Protein AF-A0A8D4A2B3-F1 (afdb_monomer_lite)

Secondary structure (DSSP, 8-state):
-PPPHHHHHHHHHHHHHHHHHHHHHHHHHTT-S-GGGGS--SHHHHHHHHHHHHHHTT-GGGHHHHHHHHHHHHHHHHHS--GGGG--TT-HHHHHHHHHHHHHHHHHHHHHHH------HHHHHHHHHHHHHHHHHHHHHHHHHHHH-SSGGG---GGG-S-TTT-HHHHHHGGGG-TTHHHHHHHHHHHHHHHHHHHHHHHHTTEEEEEETTEEEEEE---HHHHHHHHHHHHHHHHHHHHHHHHHHHH--

Foldseek 3Di:
DDDPPLVVLQVVLVVLVVVLQVVLVVCVVVVDLQNLVNPLLAQLSVLSNVSSVCSNVVNLLCCLQCLLVLQVVLVCQVPDPPCPVVVDPPGPVNCVSNVSSVCSNPVSVVSVVPDDYADAVVSLVNSLVVQLVSLVVVLVCLDCQCPPPPDPSSNDQHVQNHALVRRPVCVVPPPCCHPPCVSVVVSVVSNVSSVVVLVVVQQVQQWDWDQDPNDTDIGGDHRPSVVRRVVSVVVVVVVVVVVVVVVVVVVVD

Organism: Mycoplasmopsis bovis (NCBI:txid28903)

Structure (mmCIF, N/CA/C/O backbone):
data_AF-A0A8D4A2B3-F1
#
_entry.id   AF-A0A8D4A2B3-F1
#
loop_
_atom_site.group_PDB
_atom_site.id
_atom_site.type_symbol
_atom_site.label_atom_id
_atom_site.label_alt_id
_atom_site.label_comp_id
_atom_site.label_asym_id
_atom_site.label_entity_id
_atom_site.label_seq_id
_atom_site.pdbx_PDB_ins_code
_atom_site.Cartn_x
_atom_site.Cartn_y
_atom_site.Cartn_z
_atom_site.occupancy
_atom_site.B_iso_or_equiv
_atom_site.auth_seq_id
_atom_site.auth_comp_id
_atom_site.auth_asym_id
_atom_site.auth_atom_id
_atom_site.pdbx_PDB_model_num
ATOM 1 N N . MET A 1 1 ? -22.511 26.256 -3.483 1.00 48.59 1 MET A N 1
ATOM 2 C CA . MET A 1 1 ? -23.128 24.934 -3.729 1.00 48.59 1 MET A CA 1
ATOM 3 C C . MET A 1 1 ? -22.074 23.879 -3.418 1.00 48.59 1 MET A C 1
ATOM 5 O O . MET A 1 1 ? -21.079 23.820 -4.124 1.00 48.59 1 MET A O 1
ATOM 9 N N . PHE A 1 2 ? -22.196 23.160 -2.300 1.00 64.75 2 PHE A N 1
ATOM 10 C CA . PHE A 1 2 ? -21.183 22.179 -1.895 1.00 64.75 2 PHE A CA 1
ATOM 11 C C . PHE A 1 2 ? -21.363 20.881 -2.683 1.00 64.75 2 PHE A C 1
ATOM 13 O O . PHE A 1 2 ? -22.480 20.381 -2.817 1.00 64.75 2 PHE A O 1
ATOM 20 N N . LEU A 1 3 ? -20.265 20.346 -3.214 1.00 72.56 3 LEU A N 1
ATOM 21 C CA . LEU A 1 3 ? -20.254 19.067 -3.913 1.00 72.56 3 LEU A CA 1
ATOM 22 C C . LEU A 1 3 ? -20.681 17.945 -2.941 1.00 72.56 3 LEU A C 1
ATOM 24 O O . LEU A 1 3 ? -20.168 17.903 -1.818 1.00 72.56 3 LEU A O 1
ATOM 28 N N . PRO A 1 4 ? -21.574 17.014 -3.330 1.00 89.88 4 PRO A N 1
ATOM 29 C CA . PRO A 1 4 ? -21.906 15.865 -2.494 1.00 89.88 4 PRO A CA 1
ATOM 30 C C . PRO A 1 4 ? -20.642 15.096 -2.095 1.00 89.88 4 PRO A C 1
ATOM 32 O O . PRO A 1 4 ? -19.800 14.815 -2.948 1.00 89.88 4 PRO A O 1
ATOM 35 N N . LYS A 1 5 ? -20.519 14.705 -0.818 1.00 87.81 5 LYS A N 1
ATOM 36 C CA . LYS A 1 5 ? -19.327 14.013 -0.278 1.00 87.81 5 LYS A CA 1
ATOM 37 C C . LYS A 1 5 ? -18.878 12.835 -1.152 1.00 87.81 5 LYS A C 1
ATOM 39 O O . LYS A 1 5 ? -17.691 12.661 -1.389 1.00 87.81 5 LYS A O 1
ATOM 44 N N . VAL A 1 6 ? -19.826 12.039 -1.646 1.00 90.44 6 VAL A N 1
ATOM 45 C CA . VAL A 1 6 ? -19.544 10.893 -2.527 1.00 90.44 6 VAL A CA 1
ATOM 46 C C . VAL A 1 6 ? -18.935 11.345 -3.854 1.00 90.44 6 VAL A C 1
ATOM 48 O O . VAL A 1 6 ? -17.965 10.754 -4.319 1.00 90.44 6 VAL A O 1
ATOM 51 N N . LEU A 1 7 ? -19.476 12.406 -4.454 1.00 94.25 7 LEU A N 1
ATOM 52 C CA . LEU A 1 7 ? -18.970 12.945 -5.712 1.00 94.25 7 LEU A CA 1
ATOM 53 C C . LEU A 1 7 ? -17.567 13.541 -5.535 1.00 94.25 7 LEU A C 1
ATOM 55 O O . LEU A 1 7 ? -16.722 13.335 -6.398 1.00 94.25 7 LEU A O 1
ATOM 59 N N . PHE A 1 8 ? -17.290 14.183 -4.395 1.00 94.62 8 PHE A N 1
ATOM 60 C CA . PHE A 1 8 ? -15.949 14.666 -4.055 1.00 94.62 8 PHE A CA 1
ATOM 61 C C . PHE A 1 8 ? -14.909 13.542 -4.076 1.00 94.62 8 PHE A C 1
ATOM 63 O O . PHE A 1 8 ? -13.930 13.635 -4.812 1.00 94.62 8 PHE A O 1
ATOM 70 N N . TRP A 1 9 ? -15.145 12.451 -3.337 1.00 94.81 9 TRP A N 1
ATOM 71 C CA . TRP A 1 9 ? -14.199 11.329 -3.295 1.00 94.81 9 TRP A CA 1
ATOM 72 C C . TRP A 1 9 ? -14.042 10.652 -4.652 1.00 94.81 9 TRP A C 1
ATOM 74 O O . TRP A 1 9 ? -12.927 10.329 -5.050 1.00 94.81 9 TRP A O 1
ATOM 84 N N . ARG A 1 10 ? -15.135 10.504 -5.405 1.00 97.12 10 ARG A N 1
ATOM 85 C CA . ARG A 1 10 ? -15.079 9.946 -6.760 1.00 97.12 10 ARG A CA 1
ATOM 86 C C . ARG A 1 10 ? -14.207 10.775 -7.690 1.00 97.12 10 ARG A C 1
ATOM 88 O O . ARG A 1 10 ? -13.324 10.215 -8.330 1.00 97.12 10 ARG A O 1
ATOM 95 N N . LEU A 1 11 ? -14.422 12.090 -7.738 1.00 97.00 11 LEU A N 1
ATOM 96 C CA . LEU A 1 11 ? -13.607 12.990 -8.556 1.00 97.00 11 LEU A CA 1
ATOM 97 C C . LEU A 1 11 ? -12.145 12.972 -8.109 1.00 97.00 11 LEU A C 1
ATOM 99 O O . LEU A 1 11 ? -11.257 12.862 -8.948 1.00 97.00 11 LEU A O 1
ATOM 103 N N . PHE A 1 12 ? -11.889 12.999 -6.800 1.00 97.00 12 PHE A N 1
ATOM 104 C CA . PHE A 1 12 ? -10.532 12.945 -6.263 1.00 97.00 12 PHE A CA 1
ATOM 105 C C . PHE A 1 12 ? -9.812 11.637 -6.640 1.00 97.00 12 PHE A C 1
ATOM 107 O O . PHE A 1 12 ? -8.655 11.662 -7.064 1.00 97.00 12 PHE A O 1
ATOM 114 N N . GLY A 1 13 ? -10.502 10.494 -6.574 1.00 97.62 13 GLY A N 1
ATOM 115 C CA . GLY A 1 13 ? -9.973 9.210 -7.036 1.00 97.62 13 GLY A CA 1
ATOM 116 C C . GLY A 1 13 ? -9.721 9.167 -8.546 1.00 97.62 13 GLY A C 1
ATOM 117 O O . GLY A 1 13 ? -8.657 8.715 -8.964 1.00 97.62 13 GLY A O 1
ATOM 118 N N . ILE A 1 14 ? -10.635 9.697 -9.368 1.00 98.38 14 ILE A N 1
ATOM 119 C CA . ILE A 1 14 ? -10.449 9.785 -10.830 1.00 98.38 14 ILE A CA 1
ATOM 120 C C . ILE A 1 14 ? -9.213 10.623 -11.168 1.00 98.38 14 ILE A C 1
ATOM 122 O O . ILE A 1 14 ? -8.383 10.185 -11.958 1.00 98.38 14 ILE A O 1
ATOM 126 N N . LEU A 1 15 ? -9.056 11.791 -10.538 1.00 98.06 15 LEU A N 1
ATOM 127 C CA . LEU A 1 15 ? -7.886 12.653 -10.730 1.00 98.06 15 LEU A CA 1
ATOM 128 C C . LEU A 1 15 ? -6.587 11.952 -10.311 1.00 98.06 15 LEU A C 1
ATOM 130 O O . LEU A 1 15 ? -5.572 12.077 -10.989 1.00 98.06 15 LEU A O 1
ATOM 134 N N . SER A 1 16 ? -6.630 11.168 -9.233 1.00 97.75 16 SER A N 1
ATOM 135 C CA . SER A 1 16 ? -5.468 10.404 -8.762 1.00 97.75 16 SER A CA 1
ATOM 136 C C . SER A 1 16 ? -5.050 9.325 -9.770 1.00 97.75 16 SER A C 1
ATOM 138 O O . SER A 1 16 ? -3.867 9.206 -10.083 1.00 97.75 16 SER A O 1
ATOM 140 N N . LEU A 1 17 ? -6.007 8.580 -10.346 1.00 97.81 17 LEU A N 1
ATOM 141 C CA . LEU A 1 17 ? -5.713 7.628 -11.428 1.00 97.81 17 LEU A CA 1
ATOM 142 C C . LEU A 1 17 ? -5.233 8.330 -12.699 1.00 97.81 17 LEU A C 1
ATOM 144 O O . LEU A 1 17 ? -4.299 7.849 -13.336 1.00 97.81 17 LEU A O 1
ATOM 148 N N . ALA A 1 18 ? -5.831 9.469 -13.054 1.00 98.00 18 ALA A N 1
ATOM 149 C CA . ALA A 1 18 ? -5.395 10.261 -14.197 1.00 98.00 18 ALA A CA 1
ATOM 150 C C . ALA A 1 18 ? -3.931 10.704 -14.043 1.00 98.00 18 ALA A C 1
ATOM 152 O O . ALA A 1 18 ? -3.176 10.620 -15.006 1.00 98.00 18 ALA A O 1
ATOM 153 N N . GLY A 1 19 ? -3.504 11.080 -12.832 1.00 97.44 19 GLY A N 1
ATOM 154 C CA . GLY A 1 19 ? -2.102 11.376 -12.525 1.00 97.44 19 GLY A CA 1
ATOM 155 C C . GLY A 1 19 ? -1.169 10.180 -12.751 1.00 97.44 19 GLY A C 1
ATOM 156 O O . GLY A 1 19 ? -0.136 10.325 -13.402 1.00 97.44 19 GLY A O 1
ATOM 157 N N . ILE A 1 20 ? -1.557 8.980 -12.299 1.00 97.62 20 ILE A N 1
ATOM 158 C CA . ILE A 1 20 ? -0.790 7.745 -12.552 1.00 97.62 20 ILE A CA 1
ATOM 159 C C . ILE A 1 20 ? -0.677 7.465 -14.058 1.00 97.62 20 ILE A C 1
ATOM 161 O O . ILE A 1 20 ? 0.414 7.165 -14.543 1.00 97.62 20 ILE A O 1
ATOM 165 N N . VAL A 1 21 ? -1.774 7.595 -14.808 1.00 97.62 21 VAL A N 1
ATOM 166 C CA . VAL A 1 21 ? -1.784 7.390 -16.267 1.00 97.62 21 VAL A CA 1
ATOM 167 C C . VAL A 1 21 ? -0.910 8.424 -16.976 1.00 97.62 21 VAL A C 1
ATOM 169 O O . VAL A 1 21 ? -0.081 8.047 -17.802 1.00 97.62 21 VAL A O 1
ATOM 172 N N . ALA A 1 22 ? -1.034 9.706 -16.623 1.00 96.62 22 ALA A N 1
ATOM 173 C CA . ALA A 1 22 ? -0.215 10.779 -17.182 1.00 96.62 22 ALA A CA 1
ATOM 174 C C . ALA A 1 22 ? 1.279 10.514 -16.963 1.00 96.62 22 ALA A C 1
ATOM 176 O O . ALA A 1 22 ? 2.075 10.632 -17.891 1.00 96.62 22 ALA A O 1
ATOM 177 N N . ARG A 1 23 ? 1.657 10.057 -15.765 1.00 95.31 23 ARG A N 1
ATOM 178 C CA . ARG A 1 23 ? 3.033 9.658 -15.471 1.00 95.31 23 ARG A CA 1
ATOM 179 C C . ARG A 1 23 ? 3.495 8.495 -16.349 1.00 95.31 23 ARG A C 1
ATOM 181 O O . ARG A 1 23 ? 4.606 8.544 -16.866 1.00 95.31 23 ARG A O 1
ATOM 188 N N . CYS A 1 24 ? 2.672 7.462 -16.541 1.00 95.94 24 CYS A N 1
ATOM 189 C CA . CYS A 1 24 ? 3.023 6.340 -17.424 1.00 95.94 24 CYS A CA 1
ATOM 190 C C . CYS A 1 24 ? 3.265 6.816 -18.866 1.00 95.94 24 CYS A C 1
ATOM 192 O O . CYS A 1 24 ? 4.222 6.379 -19.499 1.00 95.94 24 CYS A O 1
ATOM 194 N N . ILE A 1 25 ? 2.451 7.759 -19.356 1.00 96.12 25 ILE A N 1
ATOM 195 C CA . ILE A 1 25 ? 2.643 8.394 -20.668 1.00 96.12 25 ILE A CA 1
ATOM 196 C C . ILE A 1 25 ? 3.986 9.132 -20.718 1.00 96.12 25 ILE A C 1
ATOM 198 O O . ILE A 1 25 ? 4.735 8.952 -21.672 1.00 96.12 25 ILE A O 1
ATOM 202 N N . ILE A 1 26 ? 4.330 9.910 -19.687 1.00 94.94 26 ILE A N 1
ATOM 203 C CA . ILE A 1 26 ? 5.613 10.629 -19.631 1.00 94.94 26 ILE A CA 1
ATOM 204 C C . ILE A 1 26 ? 6.789 9.650 -19.717 1.00 94.94 26 ILE A C 1
ATOM 206 O O . ILE A 1 26 ? 7.663 9.848 -20.552 1.00 94.94 26 ILE A O 1
ATOM 210 N N . VAL A 1 27 ? 6.774 8.554 -18.950 1.00 93.56 27 VAL A N 1
ATOM 211 C CA . VAL A 1 27 ? 7.828 7.517 -18.999 1.00 93.56 27 VAL A CA 1
ATOM 212 C C . VAL A 1 27 ? 8.006 6.952 -20.412 1.00 93.56 27 VAL A C 1
ATOM 214 O O . VAL A 1 27 ? 9.141 6.778 -20.858 1.00 93.56 27 VAL A O 1
ATOM 217 N N . ILE A 1 28 ? 6.901 6.689 -21.120 1.00 94.56 28 ILE A N 1
ATOM 218 C CA . ILE A 1 28 ? 6.919 6.196 -22.506 1.00 94.56 28 ILE A CA 1
ATOM 219 C C . ILE A 1 28 ? 7.549 7.233 -23.446 1.00 94.56 28 ILE A C 1
ATOM 221 O O . ILE A 1 28 ? 8.338 6.870 -24.316 1.00 94.56 28 ILE A O 1
ATOM 225 N N . LEU A 1 29 ? 7.214 8.514 -23.277 1.00 95.00 29 LEU A N 1
ATOM 226 C CA . LEU A 1 29 ? 7.649 9.587 -24.175 1.00 95.00 29 LEU A CA 1
ATOM 227 C C . LEU A 1 29 ? 9.094 10.049 -23.933 1.00 95.00 29 LEU A C 1
ATOM 229 O O . LEU A 1 29 ? 9.733 10.532 -24.865 1.00 95.00 29 LEU A O 1
ATOM 233 N N . THR A 1 30 ? 9.625 9.919 -22.715 1.00 90.25 30 THR A N 1
ATOM 234 C CA . THR A 1 30 ? 10.937 10.481 -22.347 1.00 90.25 30 THR A CA 1
ATOM 235 C C . THR A 1 30 ? 12.102 9.493 -22.440 1.00 90.25 30 THR A C 1
ATOM 237 O O . THR A 1 30 ? 13.179 9.811 -21.946 1.00 90.25 30 THR A O 1
ATOM 240 N N . ASN A 1 31 ? 11.918 8.298 -23.024 1.00 82.50 31 ASN A N 1
ATOM 241 C CA . ASN A 1 31 ? 12.937 7.230 -23.059 1.00 82.50 31 ASN A CA 1
ATOM 242 C C . ASN A 1 31 ? 13.598 6.995 -21.689 1.00 82.50 31 ASN A C 1
ATOM 244 O O . ASN A 1 31 ? 14.819 6.898 -21.570 1.00 82.50 31 ASN A O 1
ATOM 248 N N . TYR A 1 32 ? 12.780 6.963 -20.639 1.00 87.44 32 TYR A N 1
ATOM 249 C CA . TYR A 1 32 ? 13.266 6.829 -19.274 1.00 87.44 32 TYR A CA 1
ATOM 250 C C . TYR A 1 32 ? 14.088 5.541 -19.095 1.00 87.44 32 TYR A C 1
ATOM 252 O O . TYR A 1 32 ? 13.755 4.497 -19.660 1.00 87.44 32 TYR A O 1
ATOM 260 N N . GLN A 1 33 ? 15.156 5.623 -18.296 1.00 88.31 33 GLN A N 1
ATOM 261 C CA . GLN A 1 33 ? 16.164 4.563 -18.153 1.00 88.31 33 GLN A CA 1
ATOM 262 C C . GLN A 1 33 ? 15.585 3.204 -17.724 1.00 88.31 33 GLN A C 1
ATOM 264 O O . GLN A 1 33 ? 16.060 2.159 -18.166 1.00 88.31 33 GLN A O 1
ATOM 269 N N . PHE A 1 34 ? 14.523 3.209 -16.916 1.00 90.12 34 PHE A N 1
ATOM 270 C CA . PHE A 1 34 ? 13.872 2.004 -16.411 1.00 90.12 34 PHE A CA 1
ATOM 271 C C . PHE A 1 34 ? 12.492 1.837 -17.053 1.00 90.12 34 PHE A C 1
ATOM 273 O O . PHE A 1 34 ? 11.479 2.292 -16.521 1.00 90.12 34 PHE A O 1
ATOM 280 N N . LYS A 1 35 ? 12.425 1.172 -18.211 1.00 92.12 35 LYS A N 1
ATOM 281 C CA . LYS A 1 35 ? 11.164 0.951 -18.945 1.00 92.12 35 LYS A CA 1
ATOM 282 C C . LYS A 1 35 ? 10.145 0.137 -18.158 1.00 92.12 35 LYS A C 1
ATOM 284 O O . LYS A 1 35 ? 8.949 0.344 -18.343 1.00 92.12 35 LYS A O 1
ATOM 289 N N . PHE A 1 36 ? 10.576 -0.732 -17.242 1.00 92.69 36 PHE A N 1
ATOM 290 C CA . PHE A 1 36 ? 9.633 -1.422 -16.358 1.00 92.69 36 PHE A CA 1
ATOM 291 C C . PHE A 1 36 ? 8.800 -0.435 -15.524 1.00 92.69 36 PHE A C 1
ATOM 293 O O . PHE A 1 36 ? 7.664 -0.736 -15.162 1.00 92.69 36 PHE A O 1
ATOM 300 N N . GLU A 1 37 ? 9.284 0.784 -15.267 1.00 91.69 37 GLU A N 1
ATOM 301 C CA . GLU A 1 37 ? 8.491 1.787 -14.565 1.00 91.69 37 GLU A CA 1
ATOM 302 C C . GLU A 1 37 ? 7.252 2.243 -15.347 1.00 91.69 37 GLU A C 1
ATOM 304 O O . GLU A 1 37 ? 6.376 2.850 -14.740 1.00 91.69 37 GLU A O 1
ATOM 309 N N . ILE A 1 38 ? 7.103 1.922 -16.639 1.00 94.62 38 ILE A N 1
ATOM 310 C CA . ILE A 1 38 ? 5.851 2.152 -17.384 1.00 94.62 38 ILE A CA 1
ATOM 311 C C . ILE A 1 38 ? 4.667 1.498 -16.661 1.00 94.62 38 ILE A C 1
ATOM 313 O O . ILE A 1 38 ? 3.577 2.067 -16.620 1.00 94.62 38 ILE A O 1
ATOM 317 N N . LEU A 1 39 ? 4.876 0.324 -16.057 1.00 95.44 39 LEU A N 1
ATOM 318 C CA . LEU A 1 39 ? 3.874 -0.302 -15.206 1.00 95.44 39 LEU A CA 1
ATOM 319 C C . LEU A 1 39 ? 3.977 0.291 -13.788 1.00 95.44 39 LEU A C 1
ATOM 321 O O . LEU A 1 39 ? 5.024 0.173 -13.143 1.00 95.44 39 LEU A O 1
ATOM 325 N N . PRO A 1 40 ? 2.901 0.893 -13.245 1.00 95.50 40 PRO A N 1
ATOM 326 C CA . PRO A 1 40 ? 2.930 1.593 -11.960 1.00 95.50 40 PRO A CA 1
ATOM 327 C C . PRO A 1 40 ? 2.846 0.627 -10.762 1.00 95.50 40 PRO A C 1
ATOM 329 O O . PRO A 1 40 ? 2.069 0.830 -9.832 1.00 95.50 40 PRO A O 1
ATOM 332 N N . LEU A 1 41 ? 3.646 -0.441 -10.780 1.00 96.75 41 LEU A N 1
ATOM 333 C CA . LEU A 1 41 ? 3.621 -1.528 -9.795 1.00 96.75 41 LEU A CA 1
ATOM 334 C C . LEU A 1 41 ? 4.551 -1.290 -8.597 1.00 96.75 41 LEU A C 1
ATOM 336 O O . LEU A 1 41 ? 4.545 -2.067 -7.642 1.00 96.75 41 LEU A O 1
ATOM 340 N N . HIS A 1 42 ? 5.314 -0.192 -8.593 1.00 94.50 42 HIS A N 1
ATOM 341 C CA . HIS A 1 42 ? 6.029 0.252 -7.395 1.00 94.50 42 HIS A CA 1
ATOM 342 C C . HIS A 1 42 ? 5.075 0.401 -6.213 1.00 94.50 42 HIS A C 1
ATOM 344 O O . HIS A 1 42 ? 3.952 0.872 -6.368 1.00 94.50 42 HIS A O 1
ATOM 350 N N . PHE A 1 43 ? 5.557 0.056 -5.021 1.00 94.88 43 PHE A N 1
ATOM 351 C CA . PHE A 1 43 ? 4.742 -0.065 -3.815 1.00 94.88 43 PHE A CA 1
ATOM 352 C C . PHE A 1 43 ? 3.833 1.145 -3.562 1.00 94.88 43 PHE A C 1
ATOM 354 O O . PHE A 1 43 ? 2.613 0.999 -3.562 1.00 94.88 43 PHE A O 1
ATOM 361 N N . CYS A 1 44 ? 4.398 2.350 -3.435 1.00 95.19 44 CYS A N 1
ATOM 362 C CA . CYS A 1 44 ? 3.617 3.565 -3.183 1.00 95.19 44 CYS A CA 1
ATOM 363 C C . CYS A 1 44 ? 2.659 3.897 -4.340 1.00 95.19 44 CYS A C 1
ATOM 365 O O . CYS A 1 44 ? 1.520 4.281 -4.094 1.00 95.19 44 CYS A O 1
ATOM 367 N N . ARG A 1 45 ? 3.065 3.676 -5.600 1.00 96.31 45 ARG A N 1
ATOM 368 C CA . ARG A 1 45 ? 2.193 3.885 -6.772 1.00 96.31 45 ARG A CA 1
ATOM 369 C C . ARG A 1 45 ? 1.001 2.929 -6.750 1.00 96.31 45 ARG A C 1
ATOM 371 O O . ARG A 1 45 ? -0.131 3.363 -6.947 1.00 96.31 45 ARG A O 1
ATOM 378 N N . LEU A 1 46 ? 1.229 1.661 -6.412 1.00 97.38 46 LEU A N 1
ATOM 379 C CA . LEU A 1 46 ? 0.161 0.675 -6.277 1.00 97.38 46 LEU A CA 1
ATOM 380 C C . LEU A 1 46 ? -0.790 1.025 -5.124 1.00 97.38 46 LEU A C 1
ATOM 382 O O . LEU A 1 46 ? -2.005 0.909 -5.275 1.00 97.38 46 LEU A O 1
ATOM 386 N N . MET A 1 47 ? -0.265 1.523 -4.000 1.00 97.56 47 MET A N 1
ATOM 387 C CA . MET A 1 47 ? -1.103 2.020 -2.905 1.00 97.56 47 MET A CA 1
ATOM 388 C C . MET A 1 47 ? -1.971 3.205 -3.344 1.00 97.56 47 MET A C 1
ATOM 390 O O . MET A 1 47 ? -3.160 3.223 -3.028 1.00 97.56 47 MET A O 1
ATOM 394 N N . VAL A 1 48 ? -1.435 4.151 -4.125 1.00 98.06 48 VAL A N 1
ATOM 395 C CA . VAL A 1 48 ? -2.223 5.251 -4.712 1.00 98.06 48 VAL A CA 1
ATOM 396 C C . VAL A 1 48 ? -3.329 4.727 -5.621 1.00 98.06 48 VAL A C 1
ATOM 398 O O . VAL A 1 48 ? -4.462 5.199 -5.523 1.00 98.06 48 VAL A O 1
ATOM 401 N N . ILE A 1 49 ? -3.053 3.712 -6.442 1.00 98.38 49 ILE A N 1
ATOM 402 C CA . ILE A 1 49 ? -4.077 3.063 -7.273 1.00 98.38 49 ILE A CA 1
ATOM 403 C C . ILE A 1 49 ? -5.178 2.452 -6.394 1.00 98.38 49 ILE A C 1
ATOM 405 O O . ILE A 1 49 ? -6.358 2.685 -6.653 1.00 98.38 49 ILE A O 1
ATOM 409 N N . PHE A 1 50 ? -4.833 1.729 -5.325 1.00 98.19 50 PHE A N 1
ATOM 410 C CA . PHE A 1 50 ? -5.828 1.151 -4.414 1.00 98.19 50 PHE A CA 1
ATOM 411 C C . PHE A 1 50 ? -6.653 2.212 -3.679 1.00 98.19 50 PHE A C 1
ATOM 413 O O . PHE A 1 50 ? -7.873 2.068 -3.577 1.00 98.19 50 PHE A O 1
ATOM 420 N N . LEU A 1 51 ? -6.024 3.298 -3.214 1.00 97.94 51 LEU A N 1
ATOM 421 C CA . LEU A 1 51 ? -6.725 4.442 -2.619 1.00 97.94 51 LEU A CA 1
ATOM 422 C C . LEU A 1 51 ? -7.704 5.053 -3.624 1.00 97.94 51 LEU A C 1
ATOM 424 O O . LEU A 1 51 ? -8.872 5.272 -3.300 1.00 97.94 51 LEU A O 1
ATOM 428 N N . ALA A 1 52 ? -7.247 5.288 -4.852 1.00 98.19 52 ALA A N 1
ATOM 429 C CA . ALA A 1 52 ? -8.053 5.881 -5.903 1.00 98.19 52 ALA A CA 1
ATOM 430 C C . ALA A 1 52 ? -9.257 5.001 -6.263 1.00 98.19 52 ALA A C 1
ATOM 432 O O . ALA A 1 52 ? -10.386 5.492 -6.284 1.00 98.19 52 ALA A O 1
ATOM 433 N N . VAL A 1 53 ? -9.049 3.692 -6.440 1.00 98.19 53 VAL A N 1
ATOM 434 C CA . VAL A 1 53 ? -10.132 2.725 -6.679 1.00 98.19 53 VAL A CA 1
ATOM 435 C C . VAL A 1 53 ? -11.124 2.718 -5.516 1.00 98.19 53 VAL A C 1
ATOM 437 O O . VAL A 1 53 ? -12.326 2.829 -5.759 1.00 98.19 53 VAL A O 1
ATOM 440 N N . ALA A 1 54 ? -10.656 2.664 -4.263 1.00 97.38 54 ALA A N 1
ATOM 441 C CA . ALA A 1 54 ? -11.519 2.693 -3.080 1.00 97.38 54 ALA A CA 1
ATOM 442 C C . ALA A 1 54 ? -12.393 3.961 -3.020 1.00 97.38 54 ALA A C 1
ATOM 444 O O . ALA A 1 54 ? -13.575 3.882 -2.671 1.00 97.38 54 ALA A O 1
ATOM 445 N N . MET A 1 55 ? -11.848 5.118 -3.407 1.00 97.38 55 MET A N 1
ATOM 446 C CA . MET A 1 55 ? -12.585 6.384 -3.477 1.00 97.38 55 MET A CA 1
ATOM 447 C C . MET A 1 55 ? -13.596 6.421 -4.635 1.00 97.38 55 MET A C 1
ATOM 449 O O . MET A 1 55 ? -14.731 6.858 -4.437 1.00 97.38 55 MET A O 1
ATOM 453 N N . ILE A 1 56 ? -13.240 5.895 -5.812 1.00 97.94 56 ILE A N 1
ATOM 454 C CA . ILE A 1 56 ? -14.125 5.823 -6.991 1.00 97.94 56 ILE A CA 1
ATOM 455 C C . ILE A 1 56 ? -15.350 4.945 -6.715 1.00 97.94 56 ILE A C 1
ATOM 457 O O . ILE A 1 56 ? -16.490 5.346 -6.969 1.00 97.94 56 ILE A O 1
ATOM 461 N N . ILE A 1 57 ? -15.145 3.763 -6.132 1.00 97.25 57 ILE A N 1
ATOM 462 C CA . ILE A 1 57 ? -16.254 2.857 -5.799 1.00 97.25 57 ILE A CA 1
ATOM 463 C C . ILE A 1 57 ? -16.966 3.248 -4.494 1.00 97.25 57 ILE A C 1
ATOM 465 O O . ILE A 1 57 ? -17.911 2.577 -4.085 1.00 97.25 57 ILE A O 1
ATOM 469 N N . ASN A 1 58 ? -16.540 4.340 -3.844 1.00 94.38 58 ASN A N 1
ATOM 470 C CA . ASN A 1 58 ? -17.063 4.822 -2.564 1.00 94.38 58 ASN A CA 1
ATOM 471 C C . ASN A 1 58 ? -17.016 3.752 -1.448 1.00 94.38 58 ASN A C 1
ATOM 473 O O . ASN A 1 58 ? -17.905 3.672 -0.600 1.00 94.38 58 ASN A O 1
ATOM 477 N N . ARG A 1 59 ? -15.966 2.924 -1.446 1.00 95.38 59 ARG A N 1
ATOM 478 C CA . ARG A 1 59 ? -15.657 1.921 -0.413 1.00 95.38 59 ARG A CA 1
ATOM 479 C C . ARG A 1 59 ? -14.384 2.313 0.324 1.00 95.38 59 ARG A C 1
ATOM 481 O O . ARG A 1 59 ? -13.395 1.584 0.348 1.00 95.38 59 ARG A O 1
ATOM 488 N N . ILE A 1 60 ? -14.411 3.504 0.922 1.00 95.06 60 ILE A N 1
ATOM 489 C CA . ILE A 1 60 ? -13.271 4.061 1.665 1.00 95.06 60 ILE A CA 1
ATOM 490 C C . ILE A 1 60 ? -12.899 3.154 2.852 1.00 95.06 60 ILE A C 1
ATOM 492 O O . ILE A 1 60 ? -11.737 3.083 3.231 1.00 95.06 60 ILE A O 1
ATOM 496 N N . ASP A 1 61 ? -13.843 2.354 3.366 1.00 94.81 61 ASP A N 1
ATOM 497 C CA . ASP A 1 61 ? -13.604 1.335 4.394 1.00 94.81 61 ASP A CA 1
ATOM 498 C C . ASP A 1 61 ? -12.526 0.302 4.021 1.00 94.81 61 ASP A C 1
ATOM 500 O O . ASP A 1 61 ? -11.950 -0.317 4.916 1.00 94.81 61 ASP A O 1
ATOM 504 N N . LEU A 1 62 ? -12.220 0.127 2.729 1.00 96.56 62 LEU A N 1
ATOM 505 C CA . LEU A 1 62 ? -11.144 -0.751 2.261 1.00 96.56 62 LEU A CA 1
ATOM 506 C C . LEU A 1 62 ? -9.753 -0.271 2.685 1.00 96.56 62 LEU A C 1
ATOM 508 O O . LEU A 1 62 ? -8.832 -1.084 2.751 1.00 96.56 62 LEU A O 1
ATOM 512 N N . ILE A 1 63 ? -9.601 1.008 3.047 1.00 96.69 63 ILE A N 1
ATOM 513 C CA . ILE A 1 63 ? -8.327 1.562 3.512 1.00 96.69 63 ILE A CA 1
ATOM 514 C C . ILE A 1 63 ? -7.746 0.797 4.705 1.00 96.69 63 ILE A C 1
ATOM 516 O O . ILE A 1 63 ? -6.530 0.723 4.860 1.00 96.69 63 ILE A O 1
ATOM 520 N N . LYS A 1 64 ? -8.581 0.147 5.520 1.00 95.69 64 LYS A N 1
ATOM 521 C CA . LYS A 1 64 ? -8.112 -0.683 6.635 1.00 95.69 64 LYS A CA 1
ATOM 522 C C . LYS A 1 64 ? -7.173 -1.818 6.204 1.00 95.69 64 LYS A C 1
ATOM 524 O O . LYS A 1 64 ? -6.393 -2.288 7.022 1.00 95.69 64 LYS A O 1
ATOM 529 N N . TYR A 1 65 ? -7.223 -2.255 4.945 1.00 96.75 65 TYR A N 1
ATOM 530 C CA . TYR A 1 65 ? -6.386 -3.351 4.454 1.00 96.75 65 TYR A CA 1
ATOM 531 C C . TYR A 1 65 ? -5.007 -2.901 3.962 1.00 96.75 65 TYR A C 1
ATOM 533 O O . TYR A 1 65 ? -4.059 -3.671 4.048 1.00 96.75 65 TYR A O 1
ATOM 541 N N . PHE A 1 66 ? -4.875 -1.674 3.455 1.00 96.19 66 PHE A N 1
ATOM 542 C CA . PHE A 1 66 ? -3.649 -1.237 2.769 1.00 96.19 66 PHE A CA 1
ATOM 543 C C . PHE A 1 66 ? -3.216 0.205 3.078 1.00 96.19 66 PHE A C 1
ATOM 545 O O . PHE A 1 66 ? -2.117 0.614 2.722 1.00 96.19 66 PHE A O 1
ATOM 552 N N . GLY A 1 67 ? -4.032 1.005 3.763 1.00 96.25 67 GLY A N 1
ATOM 553 C CA . GLY A 1 67 ? -3.719 2.409 4.034 1.00 96.25 67 GLY A CA 1
ATOM 554 C C . GLY A 1 67 ? -2.484 2.592 4.909 1.00 96.25 67 GLY A C 1
ATOM 555 O O . GLY A 1 67 ? -1.668 3.462 4.637 1.00 96.25 67 GLY A O 1
ATOM 556 N N . PHE A 1 68 ? -2.298 1.750 5.930 1.00 95.62 68 PHE A N 1
ATOM 557 C CA . PHE A 1 68 ? -1.111 1.832 6.787 1.00 95.62 68 PHE A CA 1
ATOM 558 C C . PHE A 1 68 ? 0.159 1.426 6.033 1.00 95.62 68 PHE A C 1
ATOM 560 O O . PHE A 1 68 ? 1.213 2.008 6.265 1.00 95.62 68 PHE A O 1
ATOM 567 N N . LEU A 1 69 ? 0.046 0.481 5.090 1.00 95.88 69 LEU A N 1
ATOM 568 C CA . LEU A 1 69 ? 1.131 0.115 4.185 1.00 95.88 69 LEU A CA 1
ATOM 569 C C . LEU A 1 69 ? 1.563 1.337 3.365 1.00 95.88 69 LEU A C 1
ATOM 571 O O . LEU A 1 69 ? 2.747 1.650 3.339 1.00 95.88 69 LEU A O 1
ATOM 575 N N . SER A 1 70 ? 0.607 2.088 2.808 1.00 96.75 70 SER A N 1
ATOM 576 C CA . SER A 1 70 ? 0.871 3.363 2.124 1.00 96.75 70 SER A CA 1
ATOM 577 C C . SER A 1 70 ? 1.615 4.365 3.011 1.00 96.75 70 SER A C 1
ATOM 579 O O . SER A 1 70 ? 2.617 4.933 2.583 1.00 96.75 70 SER A O 1
ATOM 581 N N . VAL A 1 71 ? 1.170 4.542 4.260 1.00 96.31 71 VAL A N 1
ATOM 582 C CA . VAL A 1 71 ? 1.796 5.473 5.214 1.00 96.31 71 VAL A CA 1
ATOM 583 C C . VAL A 1 71 ? 3.233 5.061 5.537 1.00 96.31 71 VAL A C 1
ATOM 585 O O . VAL A 1 71 ? 4.140 5.880 5.416 1.00 96.31 71 VAL A O 1
ATOM 588 N N . PHE A 1 72 ? 3.469 3.803 5.918 1.00 94.94 72 PHE A N 1
ATOM 589 C CA . PHE A 1 72 ? 4.818 3.336 6.256 1.00 94.94 72 PHE A CA 1
ATOM 590 C C . PHE A 1 72 ? 5.750 3.308 5.043 1.00 94.94 72 PHE A C 1
ATOM 592 O O . PHE A 1 72 ? 6.922 3.650 5.181 1.00 94.94 72 PHE A O 1
ATOM 599 N N . GLY A 1 73 ? 5.238 2.967 3.857 1.00 93.56 73 GLY A N 1
ATOM 600 C CA . GLY A 1 73 ? 5.998 3.054 2.610 1.00 93.56 73 GLY A CA 1
ATOM 601 C C . GLY A 1 73 ? 6.416 4.485 2.289 1.00 93.56 73 GLY A C 1
ATOM 602 O O . GLY A 1 73 ? 7.579 4.724 1.976 1.00 93.56 73 GLY A O 1
ATOM 603 N N . ALA A 1 74 ? 5.500 5.444 2.442 1.00 94.31 74 ALA A N 1
ATOM 604 C CA . ALA A 1 74 ? 5.789 6.859 2.246 1.00 94.31 74 ALA A CA 1
ATOM 605 C C . ALA A 1 74 ? 6.831 7.385 3.238 1.00 94.31 74 ALA A C 1
ATOM 607 O O . ALA A 1 74 ? 7.769 8.059 2.824 1.00 94.31 74 ALA A O 1
ATOM 608 N N . ILE A 1 75 ? 6.713 7.032 4.523 1.00 93.06 75 ILE A N 1
ATOM 609 C CA . ILE A 1 75 ? 7.732 7.351 5.533 1.00 93.06 75 ILE A CA 1
ATOM 610 C C . ILE A 1 75 ? 9.075 6.763 5.090 1.00 93.06 75 ILE A C 1
ATOM 612 O O . ILE A 1 75 ? 10.046 7.496 4.944 1.00 93.06 75 ILE A O 1
ATOM 616 N N . SER A 1 76 ? 9.135 5.462 4.797 1.00 89.62 76 SER A N 1
ATOM 617 C CA . SER A 1 76 ? 10.386 4.824 4.383 1.00 89.62 76 SER A CA 1
ATOM 618 C C . SER A 1 76 ? 11.010 5.515 3.168 1.00 89.62 76 SER A C 1
ATOM 620 O O . SER A 1 76 ? 12.207 5.762 3.181 1.00 89.62 76 SER A O 1
ATOM 622 N N . ALA A 1 77 ? 10.229 5.876 2.154 1.00 88.44 77 ALA A N 1
ATOM 623 C CA . ALA A 1 77 ? 10.733 6.553 0.963 1.00 88.44 77 ALA A CA 1
ATOM 624 C C . ALA A 1 77 ? 11.203 7.996 1.230 1.00 88.44 77 ALA A C 1
ATOM 626 O O . ALA A 1 77 ? 12.205 8.434 0.674 1.00 88.44 77 ALA A O 1
ATOM 627 N N . LEU A 1 78 ? 10.515 8.746 2.094 1.00 87.00 78 LEU A N 1
ATOM 628 C CA . LEU A 1 78 ? 10.906 10.121 2.427 1.00 87.00 78 LEU A CA 1
ATOM 629 C C . LEU A 1 78 ? 12.165 10.179 3.307 1.00 87.00 78 LEU A C 1
ATOM 631 O O . LEU A 1 78 ? 12.902 11.159 3.239 1.00 87.00 78 LEU A O 1
ATOM 635 N N . PHE A 1 79 ? 12.419 9.141 4.112 1.00 82.75 79 PHE A N 1
ATOM 636 C CA . PHE A 1 79 ? 13.585 9.058 5.001 1.00 82.75 79 PHE A CA 1
ATOM 637 C C . PHE A 1 79 ? 14.768 8.274 4.414 1.00 82.75 79 PHE A C 1
ATOM 639 O O . PHE A 1 79 ? 15.888 8.422 4.903 1.00 82.75 79 PHE A O 1
ATOM 646 N N . VAL A 1 80 ? 14.558 7.447 3.385 1.00 73.19 80 VAL A N 1
ATOM 647 C CA . VAL A 1 80 ? 15.645 6.739 2.699 1.00 73.19 80 VAL A CA 1
ATOM 648 C C . VAL A 1 80 ? 16.198 7.633 1.585 1.00 73.19 80 VAL A C 1
ATOM 650 O O . VAL A 1 80 ? 15.456 8.002 0.675 1.00 73.19 80 VAL A O 1
ATOM 653 N N . PRO A 1 81 ? 17.501 7.964 1.604 1.00 56.47 81 PRO A N 1
ATOM 654 C CA . PRO A 1 81 ? 18.125 8.772 0.565 1.00 56.47 81 PRO A CA 1
ATOM 655 C C . PRO A 1 81 ? 18.235 7.970 -0.742 1.00 56.47 81 PRO A C 1
ATOM 657 O O . PRO A 1 81 ? 19.248 7.334 -1.019 1.00 56.47 81 PRO A O 1
ATOM 660 N N . SER A 1 82 ? 17.171 7.980 -1.547 1.00 59.91 82 SER A N 1
ATOM 661 C CA . SER A 1 82 ? 17.207 7.659 -2.984 1.00 59.91 82 SER A CA 1
ATOM 662 C C . SER A 1 82 ? 17.046 8.911 -3.857 1.0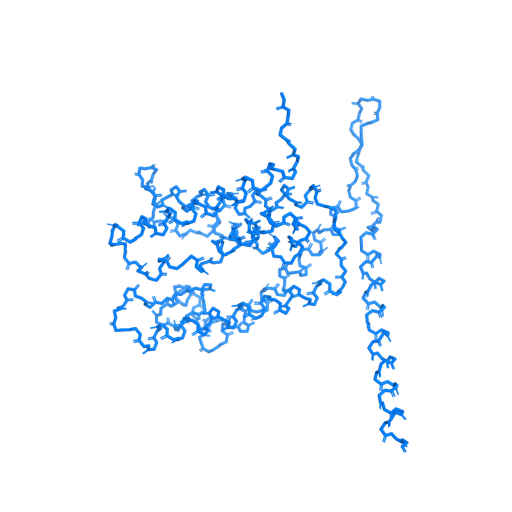0 59.91 82 SER A C 1
ATOM 664 O O . SER A 1 82 ? 17.289 8.859 -5.057 1.00 59.91 82 SER A O 1
ATOM 666 N N . MET A 1 83 ? 16.724 10.068 -3.258 1.00 52.53 83 MET A N 1
ATOM 667 C CA . MET A 1 83 ? 16.590 11.351 -3.966 1.00 52.53 83 MET A CA 1
ATOM 668 C C . MET A 1 83 ? 17.901 11.870 -4.579 1.00 52.53 83 MET A C 1
ATOM 670 O O . MET A 1 83 ? 17.862 12.830 -5.339 1.00 52.53 83 MET A O 1
ATOM 674 N N . GLY A 1 84 ? 19.052 11.252 -4.285 1.00 52.09 84 GLY A N 1
ATOM 675 C CA . GLY A 1 84 ? 20.345 11.647 -4.856 1.00 52.09 84 GLY A CA 1
ATOM 676 C C . GLY A 1 84 ? 20.366 11.620 -6.389 1.00 52.09 84 GLY A C 1
ATOM 677 O O . GLY A 1 84 ? 20.938 12.524 -6.995 1.00 52.09 84 GLY A O 1
ATOM 678 N N . GLU A 1 85 ? 19.673 10.657 -7.008 1.00 58.72 85 GLU A N 1
ATOM 679 C CA . GLU A 1 85 ? 19.573 10.525 -8.474 1.00 58.72 85 GLU A CA 1
ATOM 680 C C . GLU A 1 85 ? 18.600 11.533 -9.115 1.00 58.72 85 GLU A C 1
ATOM 682 O O . GLU A 1 85 ? 18.697 11.824 -10.304 1.00 58.72 85 GLU A O 1
ATOM 687 N N . TYR A 1 86 ? 17.697 12.120 -8.322 1.00 64.25 86 TYR A N 1
ATOM 688 C CA . TYR A 1 86 ? 16.656 13.054 -8.765 1.00 64.25 86 TYR A CA 1
ATOM 689 C C . TYR A 1 86 ? 16.693 14.343 -7.935 1.00 64.25 86 TYR A C 1
ATOM 691 O O . TYR A 1 86 ? 15.666 14.811 -7.470 1.00 64.25 86 TYR A O 1
ATOM 699 N N . SER A 1 87 ? 17.877 14.898 -7.682 1.00 65.62 87 SER A N 1
ATOM 700 C CA . SER A 1 87 ? 18.107 15.878 -6.605 1.00 65.62 87 SER A CA 1
ATOM 701 C C . SER A 1 87 ? 17.812 17.351 -6.951 1.00 65.62 87 SER A C 1
ATOM 703 O O . SER A 1 87 ? 18.050 18.230 -6.124 1.00 65.62 87 SER A O 1
ATOM 705 N N . GLY A 1 88 ? 17.269 17.639 -8.138 1.00 79.88 88 GLY A N 1
ATOM 706 C CA . GLY A 1 88 ? 16.984 19.000 -8.606 1.00 79.88 88 GLY A CA 1
ATOM 707 C C . GLY A 1 88 ? 15.500 19.373 -8.550 1.00 79.88 88 GLY A C 1
ATOM 708 O O . GLY A 1 88 ? 14.656 18.645 -9.067 1.00 79.88 88 GLY A O 1
ATOM 709 N N . ALA A 1 89 ? 15.170 20.540 -7.985 1.00 86.12 89 ALA A N 1
ATOM 710 C CA . ALA A 1 89 ? 13.804 21.086 -8.008 1.00 86.12 89 ALA A CA 1
ATOM 711 C C . ALA A 1 89 ? 13.335 21.502 -9.422 1.00 86.12 89 ALA A C 1
ATOM 713 O O . ALA A 1 89 ? 12.156 21.774 -9.635 1.00 86.12 89 ALA A O 1
ATOM 714 N N . ASP A 1 90 ? 14.247 21.546 -10.387 1.00 89.06 90 ASP A N 1
ATOM 715 C CA . ASP A 1 90 ? 14.019 21.722 -11.822 1.00 89.06 90 ASP A CA 1
ATOM 716 C C . ASP A 1 90 ? 13.702 20.402 -12.552 1.00 89.06 90 ASP A C 1
ATOM 718 O O . ASP A 1 90 ? 13.327 20.410 -13.724 1.00 89.06 90 ASP A O 1
ATOM 722 N N . ASN A 1 91 ? 13.808 19.258 -11.868 1.00 87.94 91 ASN A N 1
ATOM 723 C CA . ASN A 1 91 ? 13.593 17.940 -12.448 1.00 87.94 91 ASN A CA 1
ATOM 724 C C . ASN A 1 91 ? 12.152 17.446 -12.219 1.00 87.94 91 ASN A C 1
ATOM 726 O O . ASN A 1 91 ? 11.661 17.392 -11.092 1.00 87.94 91 ASN A O 1
ATOM 730 N N . PHE A 1 92 ? 11.477 17.008 -13.286 1.00 90.50 92 PHE A N 1
ATOM 731 C CA . PHE A 1 92 ? 10.146 16.395 -13.196 1.00 90.50 92 PHE A CA 1
ATOM 732 C C . PHE A 1 92 ? 10.113 15.190 -12.238 1.00 90.50 92 PHE A C 1
ATOM 734 O O . PHE A 1 92 ? 9.190 15.064 -11.435 1.00 90.50 92 PHE A O 1
ATOM 741 N N . TRP A 1 93 ? 11.129 14.325 -12.287 1.00 89.19 93 TRP A N 1
ATOM 742 C CA . TRP A 1 93 ? 11.195 13.099 -11.488 1.00 89.19 93 TRP A CA 1
ATOM 743 C C . TRP A 1 93 ? 11.339 13.376 -9.990 1.00 89.19 93 TRP A C 1
ATOM 745 O O . TRP A 1 93 ? 10.838 12.596 -9.181 1.00 89.19 93 TRP A O 1
ATOM 755 N N . PHE A 1 94 ? 11.946 14.509 -9.617 1.00 89.94 94 PHE A N 1
ATOM 756 C CA . PHE A 1 94 ? 11.982 14.971 -8.229 1.00 89.94 94 PHE A CA 1
ATOM 757 C C . PHE A 1 94 ? 10.567 15.231 -7.705 1.00 89.94 94 PHE A C 1
ATOM 759 O O . PHE A 1 94 ? 10.182 14.715 -6.655 1.00 89.94 94 PHE A O 1
ATOM 766 N N . TRP A 1 95 ? 9.768 15.995 -8.457 1.00 91.25 95 TRP A N 1
ATOM 767 C CA . TRP A 1 95 ? 8.399 16.321 -8.065 1.00 91.25 95 TRP A CA 1
ATOM 768 C C . TRP A 1 95 ? 7.460 15.118 -8.153 1.00 91.25 95 TRP A C 1
ATOM 770 O O . TRP A 1 95 ? 6.639 14.957 -7.253 1.00 91.25 95 TRP A O 1
ATOM 780 N N . ASP A 1 96 ? 7.598 14.249 -9.164 1.00 92.25 96 ASP A N 1
ATOM 781 C CA . ASP A 1 96 ? 6.859 12.974 -9.229 1.00 92.25 96 ASP A CA 1
ATOM 782 C C . ASP A 1 96 ? 7.111 12.149 -7.964 1.00 92.25 96 ASP A C 1
ATOM 784 O O . ASP A 1 96 ? 6.170 11.739 -7.283 1.00 92.25 96 ASP A O 1
ATOM 788 N N . TYR A 1 97 ? 8.385 11.977 -7.599 1.00 91.25 97 TYR A N 1
ATOM 789 C CA . TYR A 1 97 ? 8.774 11.262 -6.394 1.00 91.25 97 TYR A CA 1
ATOM 790 C C . TYR A 1 97 ? 8.202 11.926 -5.138 1.00 91.25 97 TYR A C 1
ATOM 792 O O . TYR A 1 97 ? 7.480 11.286 -4.373 1.00 91.25 97 TYR A O 1
ATOM 800 N N . LEU A 1 98 ? 8.485 13.208 -4.911 1.00 92.06 98 LEU A N 1
ATOM 801 C CA . LEU A 1 98 ? 8.105 13.899 -3.682 1.00 92.06 98 LEU A CA 1
ATOM 802 C C . LEU A 1 98 ? 6.581 13.953 -3.502 1.00 92.06 98 LEU A C 1
ATOM 804 O O . LEU A 1 98 ? 6.067 13.590 -2.440 1.00 92.06 98 LEU A O 1
ATOM 808 N N . LEU A 1 99 ? 5.847 14.367 -4.539 1.00 94.31 99 LEU A N 1
ATOM 809 C CA . LEU A 1 99 ? 4.394 14.530 -4.468 1.00 94.31 99 LEU A CA 1
ATOM 810 C C . LEU A 1 99 ? 3.679 13.191 -4.300 1.00 94.31 99 LEU A C 1
ATOM 812 O O . LEU A 1 99 ? 2.737 13.112 -3.510 1.00 94.31 99 LEU A O 1
ATOM 816 N N . LEU A 1 100 ? 4.139 12.127 -4.970 1.00 95.50 100 LEU A N 1
ATOM 817 C CA . LEU A 1 100 ? 3.582 10.785 -4.796 1.00 95.50 100 LEU A CA 1
ATOM 818 C C . LEU A 1 100 ? 3.689 10.319 -3.339 1.00 95.50 100 LEU A C 1
ATOM 820 O O . LEU A 1 100 ? 2.733 9.759 -2.796 1.00 95.50 100 LEU A O 1
ATOM 824 N N . HIS A 1 101 ? 4.837 10.536 -2.697 1.00 95.25 101 HIS A N 1
ATOM 825 C CA . HIS A 1 101 ? 5.056 10.085 -1.324 1.00 95.25 101 HIS A CA 1
ATOM 826 C C . HIS A 1 101 ? 4.316 10.955 -0.306 1.00 95.25 101 HIS A C 1
ATOM 828 O O . HIS A 1 101 ? 3.692 10.410 0.605 1.00 95.25 101 HIS A O 1
ATOM 834 N N . ILE A 1 102 ? 4.269 12.278 -0.499 1.00 95.62 102 ILE A N 1
ATOM 835 C CA . ILE A 1 102 ? 3.413 13.162 0.309 1.00 95.62 102 ILE A CA 1
ATOM 836 C C . ILE A 1 102 ? 1.947 12.736 0.184 1.00 95.62 102 ILE A C 1
ATOM 838 O O . ILE A 1 102 ? 1.263 12.586 1.197 1.00 95.62 102 ILE A O 1
ATOM 842 N N . TYR A 1 103 ? 1.466 12.467 -1.032 1.00 96.94 103 TYR A N 1
ATOM 843 C CA . TYR A 1 103 ? 0.110 11.967 -1.259 1.00 96.94 103 TYR A CA 1
ATOM 844 C C . TYR A 1 103 ? -0.121 10.639 -0.522 1.00 96.94 103 TYR A C 1
ATOM 846 O O . TYR A 1 103 ? -1.104 10.493 0.208 1.00 96.94 103 TYR A O 1
ATOM 854 N N . SER A 1 104 ? 0.806 9.688 -0.671 1.00 97.12 104 SER A N 1
ATOM 855 C CA . SER A 1 104 ? 0.749 8.349 -0.062 1.00 97.12 104 SER A CA 1
ATOM 856 C C . SER A 1 104 ? 0.806 8.378 1.468 1.00 97.12 104 SER A C 1
ATOM 858 O O . SER A 1 104 ? 0.439 7.392 2.106 1.00 97.12 104 SER A O 1
ATOM 860 N N . PHE A 1 105 ? 1.237 9.492 2.059 1.00 96.62 105 PHE A N 1
ATOM 861 C CA . PHE A 1 105 ? 1.203 9.742 3.494 1.00 96.62 105 PHE A CA 1
ATOM 862 C C . PHE A 1 105 ? -0.092 10.455 3.920 1.00 96.62 105 PHE A C 1
ATOM 864 O O . PHE A 1 105 ? -0.836 9.957 4.767 1.00 96.62 105 PHE A O 1
ATOM 871 N N . VAL A 1 106 ? -0.390 11.605 3.307 1.00 97.00 106 VAL A N 1
ATOM 872 C CA . VAL A 1 106 ? -1.477 12.505 3.721 1.00 97.00 106 VAL A CA 1
ATOM 873 C C . VAL A 1 106 ? -2.850 11.907 3.435 1.00 97.00 106 VAL A C 1
ATOM 875 O O . VAL A 1 106 ? -3.718 11.915 4.309 1.00 97.00 106 VAL A O 1
ATOM 878 N N . VAL A 1 107 ? -3.072 11.375 2.230 1.00 97.12 107 VAL A N 1
ATOM 879 C CA . VAL A 1 107 ? -4.406 10.915 1.817 1.00 97.12 107 VAL A CA 1
ATOM 880 C C . VAL A 1 107 ? -4.884 9.742 2.670 1.00 97.12 107 VAL A C 1
ATOM 882 O O . VAL A 1 107 ? -5.999 9.829 3.189 1.00 97.12 107 VAL A O 1
ATOM 885 N N . PRO A 1 108 ? -4.085 8.687 2.920 1.00 96.62 108 PRO A N 1
ATOM 886 C CA . PRO A 1 108 ? -4.501 7.636 3.836 1.00 96.62 108 PRO A CA 1
ATOM 887 C C . PRO A 1 108 ? -4.818 8.139 5.238 1.00 96.62 108 PRO A C 1
ATOM 889 O O . PRO A 1 108 ? -5.787 7.679 5.830 1.00 96.62 108 PRO A O 1
ATOM 892 N N . PHE A 1 109 ? -4.048 9.095 5.765 1.00 94.00 109 PHE A N 1
ATOM 893 C CA . PHE A 1 109 ? -4.294 9.654 7.093 1.00 94.00 109 PHE A CA 1
ATOM 894 C C . PHE A 1 109 ? -5.645 10.380 7.162 1.00 94.00 109 PHE A C 1
ATOM 896 O O . PHE A 1 109 ? -6.439 10.138 8.072 1.00 94.00 109 PHE A O 1
ATOM 903 N N . LEU A 1 110 ? -5.953 11.203 6.153 1.00 94.81 110 LEU A N 1
ATOM 904 C CA . LEU A 1 110 ? -7.256 11.862 6.025 1.00 94.81 110 LEU A CA 1
ATOM 905 C C . LEU A 1 110 ? -8.388 10.841 5.914 1.00 94.81 110 LEU A C 1
ATOM 907 O O . LEU A 1 110 ? -9.403 10.959 6.600 1.00 94.81 110 LEU A O 1
ATOM 911 N N . LEU A 1 111 ? -8.210 9.820 5.076 1.00 95.12 111 LEU A N 1
ATOM 912 C CA . LEU A 1 111 ? -9.197 8.764 4.899 1.00 95.12 111 LEU A CA 1
ATOM 913 C C . LEU A 1 111 ? -9.382 7.944 6.184 1.00 95.12 111 LEU A C 1
ATOM 915 O O . LEU A 1 111 ? -10.521 7.632 6.518 1.00 95.12 111 LEU A O 1
ATOM 919 N N . PHE A 1 112 ? -8.325 7.650 6.945 1.00 93.75 112 PHE A N 1
ATOM 920 C CA . PHE A 1 112 ? -8.424 7.013 8.261 1.00 93.75 112 PHE A CA 1
ATOM 921 C C . PHE A 1 112 ? -9.227 7.864 9.246 1.00 93.75 112 PHE A C 1
ATOM 923 O O . PHE A 1 112 ? -10.101 7.329 9.922 1.00 93.75 112 PHE A O 1
ATOM 930 N N . ALA A 1 113 ? -8.992 9.177 9.277 1.00 90.06 113 ALA A N 1
ATOM 931 C CA . ALA A 1 113 ? -9.678 10.092 10.187 1.00 90.06 113 ALA A CA 1
ATOM 932 C C . ALA A 1 113 ? -11.188 10.214 9.907 1.00 90.06 113 ALA A C 1
ATOM 934 O O . ALA A 1 113 ? -11.982 10.381 10.831 1.00 90.06 113 ALA A O 1
ATOM 935 N N . ILE A 1 114 ? -11.606 10.131 8.640 1.00 90.69 114 ILE A N 1
ATOM 936 C CA . ILE A 1 114 ? -13.022 10.283 8.257 1.00 90.69 114 ILE A CA 1
ATOM 937 C C . ILE A 1 114 ? -13.772 8.957 8.111 1.00 90.69 114 ILE A C 1
ATOM 939 O O . ILE A 1 114 ? -15.007 8.958 8.021 1.00 90.69 114 ILE A O 1
ATOM 943 N N . SER A 1 115 ? -13.050 7.843 7.984 1.00 88.69 115 SER A N 1
ATOM 944 C CA . SER A 1 115 ? -13.657 6.544 7.714 1.00 88.69 115 SER A CA 1
ATOM 945 C C . SER A 1 115 ? -14.132 5.898 8.995 1.00 88.69 115 SER A C 1
ATOM 947 O O . SER A 1 115 ? -13.392 5.745 9.959 1.00 88.69 115 SER A O 1
ATOM 949 N N . LYS A 1 116 ? -15.377 5.436 8.967 1.00 85.00 116 LYS A N 1
ATOM 950 C CA . LYS A 1 116 ? -15.940 4.616 10.032 1.00 85.00 116 LYS A CA 1
ATOM 951 C C . LYS A 1 116 ? -15.758 3.158 9.639 1.00 85.00 116 LYS A C 1
ATOM 953 O O . LYS A 1 116 ? -16.569 2.615 8.894 1.00 85.00 116 LYS A O 1
ATOM 958 N N . PHE A 1 117 ? -14.673 2.539 10.088 1.00 90.00 117 PHE A N 1
ATOM 959 C CA . PHE A 1 117 ? -14.493 1.097 9.974 1.00 90.00 117 PHE A CA 1
ATOM 960 C C . PHE A 1 117 ? -14.113 0.504 11.322 1.00 90.00 117 PHE A C 1
ATOM 962 O O . PHE A 1 117 ? -13.466 1.142 12.148 1.00 90.00 117 PHE A O 1
ATOM 969 N N . GLU A 1 118 ? -14.479 -0.757 11.508 1.00 90.69 118 GLU A N 1
ATOM 970 C CA . GLU A 1 118 ? -13.997 -1.556 12.622 1.00 90.69 118 GLU A CA 1
ATOM 971 C C . GLU A 1 118 ? -12.817 -2.408 12.156 1.00 90.69 118 GLU A C 1
ATOM 973 O O . GLU A 1 118 ? -12.896 -3.143 11.160 1.00 90.69 118 GLU A O 1
ATOM 978 N N . TYR A 1 119 ? -11.703 -2.300 12.874 1.00 94.19 119 TYR A N 1
ATOM 979 C CA . TYR A 1 119 ? -10.560 -3.177 12.676 1.00 94.19 119 TYR A CA 1
ATOM 980 C C . TYR A 1 119 ? -10.665 -4.352 13.651 1.00 94.19 119 TYR A C 1
ATOM 982 O O . TYR A 1 119 ? -10.631 -4.177 14.866 1.00 94.19 119 TYR A O 1
ATOM 990 N N . THR A 1 120 ? -10.804 -5.561 13.114 1.00 96.25 120 THR A N 1
ATOM 991 C CA . THR A 1 120 ? -10.951 -6.800 13.891 1.00 96.25 120 THR A CA 1
ATOM 992 C C . THR A 1 120 ? -9.784 -7.736 13.604 1.00 96.25 120 THR A C 1
ATOM 994 O O . THR A 1 120 ? -9.051 -7.538 12.637 1.00 96.25 120 THR A O 1
ATOM 997 N N . PHE A 1 121 ? -9.644 -8.816 14.373 1.00 96.88 121 PHE A N 1
ATOM 998 C CA . PHE A 1 121 ? -8.637 -9.841 14.088 1.00 96.88 121 PHE A CA 1
ATOM 999 C C . PHE A 1 121 ? -8.805 -10.462 12.690 1.00 96.88 121 PHE A C 1
ATOM 1001 O O . PHE A 1 121 ? -7.823 -10.725 12.000 1.00 96.88 121 PHE A O 1
ATOM 1008 N N . LYS A 1 122 ? -10.051 -10.619 12.215 1.00 96.50 122 LYS A N 1
ATOM 1009 C CA . LYS A 1 122 ? -10.319 -11.047 10.833 1.00 96.50 122 LYS A CA 1
ATOM 1010 C C . LYS A 1 122 ? -9.737 -10.055 9.823 1.00 96.50 122 LYS A C 1
ATOM 1012 O O . LYS A 1 122 ? -9.191 -10.482 8.810 1.00 96.50 122 LYS A O 1
ATOM 1017 N N . THR A 1 123 ? -9.843 -8.753 10.093 1.00 96.19 123 THR A N 1
ATOM 1018 C CA . THR A 1 123 ? -9.226 -7.712 9.259 1.00 96.19 123 THR A CA 1
ATOM 1019 C C . THR A 1 123 ? -7.714 -7.908 9.192 1.00 96.19 123 THR A C 1
ATOM 1021 O O . THR A 1 123 ? -7.184 -7.925 8.091 1.00 96.19 123 THR A O 1
ATOM 1024 N N . THR A 1 124 ? -7.046 -8.163 10.322 1.00 97.25 124 THR A N 1
ATOM 1025 C CA . THR A 1 124 ? -5.601 -8.457 10.378 1.00 97.25 124 THR A CA 1
ATOM 1026 C C . THR A 1 124 ? -5.212 -9.636 9.496 1.00 97.25 124 THR A C 1
ATOM 1028 O O . THR A 1 124 ? -4.277 -9.529 8.709 1.00 97.25 124 THR A O 1
ATOM 1031 N N . VAL A 1 125 ? -5.942 -10.752 9.594 1.00 97.12 125 VAL A N 1
ATOM 1032 C CA . VAL A 1 125 ? -5.674 -11.942 8.773 1.00 97.12 125 VAL A CA 1
ATOM 1033 C C . VAL A 1 125 ? -5.822 -11.610 7.290 1.00 97.12 125 VAL A C 1
ATOM 1035 O O . VAL A 1 125 ? -4.921 -11.903 6.514 1.00 97.12 125 VAL A O 1
ATOM 1038 N N . VAL A 1 126 ? -6.910 -10.937 6.899 1.00 97.00 126 VAL A N 1
ATOM 1039 C CA . VAL A 1 126 ? -7.137 -10.534 5.500 1.00 97.00 126 VAL A CA 1
ATOM 1040 C C . VAL A 1 126 ? -6.045 -9.585 5.006 1.00 97.00 126 VAL A C 1
ATOM 1042 O O . VAL A 1 126 ? -5.558 -9.768 3.897 1.00 97.00 126 VAL A O 1
ATOM 1045 N N . THR A 1 127 ? -5.631 -8.615 5.818 1.00 96.62 127 THR A N 1
ATOM 1046 C CA . THR A 1 127 ? -4.532 -7.687 5.519 1.00 96.62 127 THR A CA 1
ATOM 1047 C C . THR A 1 127 ? -3.216 -8.424 5.278 1.00 96.62 127 THR A C 1
ATOM 1049 O O . THR A 1 127 ? -2.558 -8.186 4.267 1.00 96.62 127 THR A O 1
ATOM 1052 N N . ILE A 1 128 ? -2.843 -9.345 6.172 1.00 97.25 128 ILE A N 1
ATOM 1053 C CA . ILE A 1 128 ? -1.611 -10.131 6.041 1.00 97.25 128 ILE A CA 1
ATOM 1054 C C . ILE A 1 128 ? -1.683 -11.016 4.796 1.00 97.25 128 ILE A C 1
ATOM 1056 O O . ILE A 1 128 ? -0.752 -11.015 3.997 1.00 97.25 128 ILE A O 1
ATOM 1060 N N . THR A 1 129 ? -2.791 -11.733 4.589 1.00 97.38 129 THR A N 1
ATOM 1061 C CA . THR A 1 129 ? -2.980 -12.569 3.396 1.00 97.38 129 THR A CA 1
ATOM 1062 C C . THR A 1 129 ? -2.898 -11.737 2.120 1.00 97.38 129 THR A C 1
ATOM 1064 O O . THR A 1 129 ? -2.198 -12.124 1.191 1.00 97.38 129 THR A O 1
ATOM 1067 N N . PHE A 1 130 ? -3.562 -10.582 2.083 1.00 96.31 130 PHE A N 1
ATOM 1068 C CA . PHE A 1 130 ? -3.505 -9.655 0.958 1.00 96.31 130 PHE A CA 1
ATOM 1069 C C . PHE A 1 130 ? -2.067 -9.215 0.660 1.00 96.31 130 PHE A C 1
ATOM 1071 O O . PHE A 1 130 ? -1.632 -9.294 -0.487 1.00 96.31 130 PHE A O 1
ATOM 1078 N N . PHE A 1 131 ? -1.313 -8.815 1.685 1.00 96.81 131 PHE A N 1
ATOM 1079 C CA . PHE A 1 131 ? 0.078 -8.403 1.527 1.00 96.81 131 PHE A CA 1
ATOM 1080 C C . PHE A 1 131 ? 0.972 -9.548 1.033 1.00 96.81 131 PHE A C 1
ATOM 1082 O O . PHE A 1 131 ? 1.741 -9.348 0.098 1.00 96.81 131 PHE A O 1
ATOM 1089 N N . VAL A 1 132 ? 0.822 -10.761 1.581 1.00 97.31 132 VAL A N 1
ATOM 1090 C CA . VAL A 1 132 ? 1.560 -11.949 1.117 1.00 97.31 132 VAL A CA 1
ATOM 1091 C C . VAL A 1 132 ? 1.261 -12.239 -0.351 1.00 97.31 132 VAL A C 1
ATOM 1093 O O . VAL A 1 132 ? 2.190 -12.443 -1.128 1.00 97.31 132 VAL A O 1
ATOM 1096 N N . VAL A 1 133 ? -0.014 -12.216 -0.753 1.00 97.25 133 VAL A N 1
ATOM 1097 C CA . VAL A 1 133 ? -0.403 -12.422 -2.155 1.00 97.25 133 VAL A CA 1
ATOM 1098 C C . VAL A 1 133 ? 0.231 -11.357 -3.048 1.00 97.25 133 VAL A C 1
ATOM 1100 O O . VAL A 1 133 ? 0.792 -11.701 -4.083 1.00 97.25 133 VAL A O 1
ATOM 1103 N N . MET A 1 134 ? 0.215 -10.083 -2.644 1.00 97.00 134 MET A N 1
ATOM 1104 C CA . MET A 1 134 ? 0.877 -9.020 -3.405 1.00 97.00 134 MET A CA 1
ATOM 1105 C C . MET A 1 134 ? 2.392 -9.228 -3.501 1.00 97.00 134 MET A C 1
ATOM 1107 O O . MET A 1 134 ? 2.933 -9.110 -4.595 1.00 97.00 134 MET A O 1
ATOM 1111 N N . CYS A 1 135 ? 3.074 -9.599 -2.414 1.00 96.50 135 CYS A N 1
ATOM 1112 C CA . CYS A 1 135 ? 4.505 -9.913 -2.447 1.00 96.50 135 CYS A CA 1
ATOM 1113 C C . CYS A 1 135 ? 4.815 -11.048 -3.427 1.00 96.50 135 CYS A C 1
ATOM 1115 O O . CYS A 1 135 ? 5.732 -10.920 -4.231 1.00 96.50 135 CYS A O 1
ATOM 1117 N N . LEU A 1 136 ? 4.040 -12.135 -3.400 1.00 97.06 136 LEU A N 1
ATOM 1118 C CA . LEU A 1 136 ? 4.239 -13.264 -4.309 1.00 97.06 136 LEU A CA 1
ATOM 1119 C C . LEU A 1 136 ? 3.966 -12.886 -5.770 1.00 97.06 136 LEU A C 1
ATOM 1121 O O . LEU A 1 136 ? 4.702 -13.319 -6.653 1.00 97.06 136 LEU A O 1
ATOM 1125 N N . LEU A 1 137 ? 2.954 -12.053 -6.033 1.00 97.50 137 LEU A N 1
ATOM 1126 C CA . LEU A 1 137 ? 2.678 -11.547 -7.379 1.00 97.50 137 LEU A CA 1
ATOM 1127 C C . LEU A 1 137 ? 3.799 -10.633 -7.883 1.00 97.50 137 LEU A C 1
ATOM 1129 O O . LEU A 1 137 ? 4.268 -10.822 -9.001 1.00 97.50 137 LEU A O 1
ATOM 1133 N N . MET A 1 138 ? 4.254 -9.677 -7.069 1.00 97.38 138 MET A N 1
ATOM 1134 C CA . MET A 1 138 ? 5.355 -8.779 -7.438 1.00 97.38 138 MET A CA 1
ATOM 1135 C C . MET A 1 138 ? 6.654 -9.551 -7.655 1.00 97.38 138 MET A C 1
ATOM 1137 O O . MET A 1 138 ? 7.347 -9.306 -8.639 1.00 97.38 138 MET A O 1
ATOM 1141 N N . PHE A 1 139 ? 6.942 -10.532 -6.797 1.00 96.38 139 PHE A N 1
ATOM 1142 C CA . PHE A 1 139 ? 8.052 -11.452 -7.002 1.00 96.38 139 PHE A CA 1
ATOM 1143 C C . PHE A 1 139 ? 7.914 -12.208 -8.331 1.00 96.38 139 PHE A C 1
ATOM 1145 O O . PHE A 1 139 ? 8.856 -12.224 -9.115 1.00 96.38 139 PHE A O 1
ATOM 1152 N N . GLY A 1 140 ? 6.745 -12.787 -8.627 1.00 96.75 140 GLY A N 1
ATOM 1153 C CA . GLY A 1 140 ? 6.515 -13.501 -9.885 1.00 96.75 140 GLY A CA 1
ATOM 1154 C C . GLY A 1 140 ? 6.721 -12.618 -11.120 1.00 96.75 140 GLY A C 1
ATOM 1155 O O . GLY A 1 140 ? 7.313 -13.067 -12.100 1.00 96.75 140 GLY A O 1
ATOM 1156 N N . ILE A 1 141 ? 6.296 -11.352 -11.056 1.00 97.19 141 ILE A N 1
ATOM 1157 C CA . ILE A 1 141 ? 6.523 -10.363 -12.119 1.00 97.19 141 ILE A CA 1
ATOM 1158 C C . ILE A 1 141 ? 8.016 -10.053 -12.267 1.00 97.19 141 ILE A C 1
ATOM 1160 O O . ILE A 1 141 ? 8.528 -10.132 -13.382 1.00 97.19 141 ILE A O 1
ATOM 1164 N N . ASN A 1 142 ? 8.720 -9.757 -11.169 1.00 96.56 142 ASN A N 1
ATOM 1165 C CA . ASN A 1 142 ? 10.162 -9.500 -11.208 1.00 96.56 142 ASN A CA 1
ATOM 1166 C C . ASN A 1 142 ? 10.931 -10.708 -11.745 1.00 96.56 142 ASN A C 1
ATOM 1168 O O . ASN A 1 142 ? 11.754 -10.562 -12.637 1.00 96.56 142 ASN A O 1
ATOM 1172 N N . PHE A 1 143 ? 10.622 -11.910 -11.260 1.00 95.81 143 PHE A N 1
ATOM 1173 C CA . PHE A 1 143 ? 11.260 -13.144 -11.703 1.00 95.81 143 PHE A CA 1
ATOM 1174 C C . PHE A 1 143 ? 11.061 -13.374 -13.204 1.00 95.81 143 PHE A C 1
ATOM 1176 O O . PHE A 1 143 ? 12.012 -13.706 -13.912 1.00 95.81 143 PHE A O 1
ATOM 1183 N N . ALA A 1 144 ? 9.840 -13.169 -13.707 1.00 96.69 144 ALA A N 1
ATOM 1184 C CA . ALA A 1 144 ? 9.551 -13.306 -15.128 1.00 96.69 144 ALA A CA 1
ATOM 1185 C C . ALA A 1 144 ? 10.305 -12.265 -15.969 1.00 96.69 144 ALA A C 1
ATOM 1187 O O . ALA A 1 144 ? 10.893 -12.618 -16.992 1.00 96.69 144 ALA A O 1
ATOM 1188 N N . LEU A 1 145 ? 10.325 -11.001 -15.541 1.00 95.88 145 LEU A N 1
ATOM 1189 C CA . LEU A 1 145 ? 11.039 -9.941 -16.251 1.00 95.88 145 LEU A CA 1
ATOM 1190 C C . LEU A 1 145 ? 12.554 -10.168 -16.229 1.00 95.88 145 LEU A C 1
ATOM 1192 O O . LEU A 1 145 ? 13.187 -10.122 -17.279 1.00 95.88 145 LEU A O 1
ATOM 1196 N N . ASP A 1 146 ? 13.128 -10.525 -15.085 1.00 92.75 146 ASP A N 1
ATOM 1197 C CA . ASP A 1 146 ? 14.562 -10.793 -14.952 1.00 92.75 146 ASP A CA 1
ATOM 1198 C C . ASP A 1 146 ? 15.020 -11.993 -15.790 1.00 92.75 146 ASP A C 1
ATOM 1200 O O . ASP A 1 146 ? 16.125 -11.975 -16.342 1.00 92.75 146 ASP A O 1
ATOM 1204 N N . THR A 1 147 ? 14.166 -13.016 -15.907 1.00 94.25 147 THR A N 1
ATOM 1205 C CA . THR A 1 147 ? 14.467 -14.260 -16.634 1.00 94.25 147 THR A CA 1
ATOM 1206 C C . THR A 1 147 ? 14.270 -14.125 -18.143 1.00 94.25 147 THR A C 1
ATOM 1208 O O . THR A 1 147 ? 15.066 -14.657 -18.917 1.00 94.25 147 THR A O 1
ATOM 1211 N N . TYR A 1 148 ? 13.205 -13.447 -18.584 1.00 96.00 148 TYR A N 1
ATOM 1212 C CA . TYR A 1 148 ? 12.769 -13.479 -19.985 1.00 96.00 148 TYR A CA 1
ATOM 1213 C C . TYR A 1 148 ? 12.950 -12.155 -20.740 1.00 96.00 148 TYR A C 1
ATOM 1215 O O . TYR A 1 148 ? 12.927 -12.163 -21.976 1.00 96.00 148 TYR A O 1
ATOM 1223 N N . ALA A 1 149 ? 13.139 -11.017 -20.061 1.00 94.94 149 ALA A N 1
ATOM 1224 C CA . ALA A 1 149 ? 13.350 -9.746 -20.748 1.00 94.94 149 ALA A CA 1
ATOM 1225 C C . ALA A 1 149 ? 14.753 -9.683 -21.371 1.00 94.94 149 ALA A C 1
ATOM 1227 O O . ALA A 1 149 ? 15.774 -9.746 -20.686 1.00 94.94 149 ALA A O 1
ATOM 1228 N N . LYS A 1 150 ? 14.796 -9.517 -22.698 1.00 94.69 150 LYS A N 1
ATOM 1229 C CA . LYS A 1 150 ? 16.050 -9.325 -23.448 1.00 94.69 150 LYS A CA 1
ATOM 1230 C C . LYS A 1 150 ? 16.637 -7.928 -23.253 1.00 94.69 150 LYS A C 1
ATOM 1232 O O . LYS A 1 150 ? 17.851 -7.771 -23.259 1.00 94.69 150 LYS A O 1
ATOM 1237 N N . ASP A 1 151 ? 15.773 -6.925 -23.119 1.00 93.75 151 ASP A N 1
ATOM 1238 C CA . ASP A 1 151 ? 16.162 -5.537 -22.883 1.00 93.75 151 ASP A CA 1
ATOM 1239 C C . ASP A 1 151 ? 16.403 -5.333 -21.373 1.00 93.75 151 ASP A C 1
ATOM 1241 O O . ASP A 1 151 ? 15.458 -5.491 -20.594 1.00 93.75 151 ASP A O 1
ATOM 1245 N N . PRO A 1 152 ? 17.631 -4.981 -20.937 1.00 92.12 152 PRO A N 1
ATOM 1246 C CA . PRO A 1 152 ? 17.947 -4.780 -19.523 1.00 92.12 152 PRO A CA 1
ATOM 1247 C C . PRO A 1 152 ? 17.075 -3.724 -18.840 1.00 92.12 152 PRO A C 1
ATOM 1249 O O . PRO A 1 152 ? 16.831 -3.824 -17.644 1.00 92.12 152 PRO A O 1
ATOM 1252 N N . THR A 1 153 ? 16.552 -2.748 -19.587 1.00 93.06 153 THR A N 1
ATOM 1253 C CA . THR A 1 153 ? 15.690 -1.685 -19.035 1.00 93.06 153 THR A CA 1
ATOM 1254 C C . THR A 1 153 ? 14.326 -2.194 -18.552 1.00 93.06 153 THR A C 1
ATOM 1256 O O . THR A 1 153 ? 13.604 -1.472 -17.860 1.00 93.06 153 THR A O 1
ATOM 1259 N N . TRP A 1 154 ? 13.963 -3.433 -18.903 1.00 94.25 154 TRP A N 1
ATOM 1260 C CA . TRP A 1 154 ? 12.757 -4.119 -18.439 1.00 94.25 154 TRP A CA 1
ATOM 1261 C C . TRP A 1 154 ? 12.985 -5.033 -17.233 1.00 94.25 154 TRP A C 1
ATOM 1263 O O . TRP A 1 154 ? 12.000 -5.501 -16.665 1.00 94.25 154 TRP A O 1
ATOM 1273 N N . LYS A 1 155 ? 14.236 -5.275 -16.822 1.00 94.31 155 LYS A N 1
ATOM 1274 C CA . LYS A 1 155 ? 14.530 -6.023 -15.593 1.00 94.31 155 LYS A CA 1
ATOM 1275 C C . LYS A 1 155 ? 14.103 -5.193 -14.392 1.00 94.31 155 LYS A C 1
ATOM 1277 O O . LYS A 1 155 ? 14.535 -4.049 -14.255 1.00 94.31 155 LYS A O 1
ATOM 1282 N N . SER A 1 156 ? 13.202 -5.730 -13.579 1.00 93.56 156 SER A N 1
ATOM 1283 C CA . SER A 1 156 ? 12.457 -4.948 -12.597 1.00 93.56 156 SER A CA 1
ATOM 1284 C C . SER A 1 156 ? 12.813 -5.329 -11.173 1.00 93.56 156 SER A C 1
ATOM 1286 O O . SER A 1 156 ? 13.090 -6.482 -10.857 1.00 93.56 156 SER A O 1
ATOM 1288 N N . ASN A 1 157 ? 12.704 -4.349 -10.280 1.00 92.38 157 ASN A N 1
ATOM 1289 C CA . ASN A 1 157 ? 12.871 -4.561 -8.849 1.00 92.38 157 ASN A CA 1
ATOM 1290 C C . ASN A 1 157 ? 11.674 -4.030 -8.058 1.00 92.38 157 ASN A C 1
ATOM 1292 O O . ASN A 1 157 ? 11.807 -3.223 -7.132 1.00 92.38 157 ASN A O 1
ATOM 1296 N N . TYR A 1 158 ? 10.461 -4.446 -8.430 1.00 94.75 158 TYR A N 1
ATOM 1297 C CA . TYR A 1 158 ? 9.282 -4.038 -7.678 1.00 94.75 158 TYR A CA 1
ATOM 1298 C C . TYR A 1 158 ? 9.391 -4.534 -6.242 1.00 94.75 158 TYR A C 1
ATOM 1300 O O . TYR A 1 158 ? 9.570 -5.725 -5.990 1.00 94.75 158 TYR A O 1
ATOM 1308 N N . TRP A 1 159 ? 9.262 -3.591 -5.309 1.00 92.94 159 TRP A N 1
ATOM 1309 C CA . TRP A 1 159 ? 9.212 -3.848 -3.870 1.00 92.94 159 TRP A CA 1
ATOM 1310 C C . TRP A 1 159 ? 10.494 -4.491 -3.334 1.00 92.94 159 TRP A C 1
ATOM 1312 O O . TRP A 1 159 ? 10.466 -5.088 -2.263 1.00 92.94 159 TRP A O 1
ATOM 1322 N N . TYR A 1 160 ? 11.601 -4.364 -4.071 1.00 91.12 160 TYR A N 1
ATOM 1323 C CA . TYR A 1 160 ? 12.874 -5.001 -3.746 1.00 91.12 160 TYR A CA 1
ATOM 1324 C C . TYR A 1 160 ? 12.808 -6.535 -3.692 1.00 91.12 160 TYR A C 1
ATOM 1326 O O . TYR A 1 160 ? 13.534 -7.176 -2.932 1.00 91.12 160 TYR A O 1
ATOM 1334 N N . LEU A 1 161 ? 11.905 -7.115 -4.490 1.00 93.81 161 LEU A N 1
ATOM 1335 C CA . LEU A 1 161 ? 11.696 -8.557 -4.629 1.00 93.81 161 LEU A CA 1
ATOM 1336 C C . LEU A 1 161 ? 12.288 -9.100 -5.945 1.00 93.81 161 LEU A C 1
ATOM 1338 O O . LEU A 1 161 ? 11.773 -10.077 -6.484 1.00 93.81 161 LEU A O 1
ATOM 1342 N N . GLY A 1 162 ? 13.261 -8.409 -6.546 1.00 92.38 162 GLY A N 1
ATOM 1343 C CA . GLY A 1 162 ? 13.979 -8.870 -7.738 1.00 92.38 162 GLY A CA 1
ATOM 1344 C C . GLY A 1 162 ? 15.107 -9.849 -7.413 1.00 92.38 162 GLY A C 1
ATOM 1345 O O . GLY A 1 162 ? 15.447 -10.069 -6.243 1.00 92.38 162 GLY A O 1
ATOM 1346 N N . LEU A 1 163 ? 15.711 -10.436 -8.451 1.00 92.38 163 LEU A N 1
ATOM 1347 C CA . LEU A 1 163 ? 16.928 -11.232 -8.275 1.00 92.38 163 LEU A CA 1
ATOM 1348 C C . LEU A 1 163 ? 18.092 -10.345 -7.807 1.00 92.38 163 LEU A C 1
ATOM 1350 O O . LEU A 1 163 ? 18.062 -9.122 -7.949 1.00 92.38 163 LEU A O 1
ATOM 1354 N N . ASN A 1 164 ? 19.120 -10.960 -7.216 1.00 90.75 164 ASN A N 1
ATOM 1355 C CA . ASN A 1 164 ? 20.209 -10.238 -6.544 1.00 90.75 164 ASN A CA 1
ATOM 1356 C C . ASN A 1 164 ? 20.904 -9.216 -7.456 1.00 90.75 164 ASN A C 1
ATOM 1358 O O . ASN A 1 164 ? 21.340 -8.175 -6.972 1.00 90.75 164 ASN A O 1
ATOM 1362 N N . GLU A 1 165 ? 20.999 -9.498 -8.756 1.00 88.19 165 GLU A N 1
ATOM 1363 C CA . GLU A 1 165 ? 21.653 -8.629 -9.737 1.00 88.19 165 GLU A CA 1
ATOM 1364 C C . GLU A 1 165 ? 20.892 -7.317 -9.964 1.00 88.19 165 GLU A C 1
ATOM 1366 O O . GLU A 1 165 ? 21.514 -6.291 -10.229 1.00 88.19 165 GLU A O 1
ATOM 1371 N N . ASN A 1 166 ? 19.562 -7.345 -9.836 1.00 86.38 166 ASN A N 1
ATOM 1372 C CA . ASN A 1 166 ? 18.688 -6.196 -10.085 1.00 86.38 166 ASN A CA 1
ATOM 1373 C C . ASN A 1 166 ? 18.145 -5.582 -8.785 1.00 86.38 166 ASN A C 1
ATOM 1375 O O . ASN A 1 166 ? 17.398 -4.608 -8.828 1.00 86.38 166 ASN A O 1
ATOM 1379 N N . ASN A 1 167 ? 18.513 -6.130 -7.621 1.00 87.62 167 ASN A N 1
ATOM 1380 C CA . ASN A 1 167 ? 18.049 -5.652 -6.327 1.00 87.62 167 ASN A CA 1
ATOM 1381 C C . ASN A 1 167 ? 19.009 -4.623 -5.714 1.00 87.62 167 ASN A C 1
ATOM 1383 O O . ASN A 1 167 ? 20.042 -4.968 -5.141 1.00 87.62 167 ASN A O 1
ATOM 1387 N N . ASP A 1 168 ? 18.648 -3.345 -5.757 1.00 83.94 168 ASP A N 1
ATOM 1388 C CA . ASP A 1 168 ? 19.456 -2.257 -5.196 1.00 83.94 168 ASP A CA 1
ATOM 1389 C C . ASP A 1 168 ? 19.590 -2.328 -3.661 1.00 83.94 168 ASP A C 1
ATOM 1391 O O . ASP A 1 168 ? 20.603 -1.891 -3.107 1.00 83.94 168 ASP A O 1
ATOM 1395 N N . LEU A 1 169 ? 18.646 -2.961 -2.947 1.00 84.81 169 LEU A N 1
ATOM 1396 C CA . LEU A 1 169 ? 18.824 -3.236 -1.515 1.00 84.81 169 LEU A CA 1
ATOM 1397 C C . LEU A 1 169 ? 19.898 -4.290 -1.253 1.00 84.81 169 LEU A C 1
ATOM 1399 O O . LEU A 1 169 ? 20.561 -4.216 -0.216 1.00 84.81 169 LEU A O 1
ATOM 1403 N N . TYR A 1 170 ? 20.109 -5.241 -2.167 1.00 86.75 170 TYR A N 1
ATOM 1404 C CA . TYR A 1 170 ? 21.168 -6.243 -2.025 1.00 86.75 170 TYR A CA 1
ATOM 1405 C C . TYR A 1 170 ? 22.550 -5.600 -1.999 1.00 86.75 170 TYR A C 1
ATOM 1407 O O . TYR A 1 170 ? 23.390 -5.990 -1.189 1.00 86.75 170 TYR A O 1
ATOM 1415 N N . GLN A 1 171 ? 22.758 -4.538 -2.774 1.00 78.19 171 GLN A N 1
ATOM 1416 C CA . GLN A 1 171 ? 24.010 -3.783 -2.738 1.00 78.19 171 GLN A CA 1
ATOM 1417 C C . GLN A 1 171 ? 24.264 -3.125 -1.370 1.00 78.19 171 GLN A C 1
ATOM 1419 O O . GLN A 1 171 ? 25.412 -3.000 -0.952 1.00 78.19 171 GLN A O 1
ATOM 1424 N N . LYS A 1 172 ? 23.201 -2.741 -0.650 1.00 83.00 172 LYS A N 1
ATOM 1425 C CA . LYS A 1 172 ? 23.288 -2.051 0.650 1.00 83.00 172 LYS A CA 1
ATOM 1426 C C . LYS A 1 172 ? 23.349 -3.006 1.846 1.00 83.00 172 LYS A C 1
ATOM 1428 O O . LYS A 1 172 ? 24.058 -2.730 2.808 1.00 83.00 172 LYS A O 1
ATOM 1433 N N . PHE A 1 173 ? 22.608 -4.113 1.802 1.00 85.50 173 PHE A N 1
ATOM 1434 C CA . PHE A 1 173 ? 22.409 -5.018 2.947 1.00 85.50 173 PHE A CA 1
ATOM 1435 C C . PHE A 1 173 ? 22.953 -6.440 2.731 1.00 85.50 173 PHE A C 1
ATOM 1437 O O . PHE A 1 173 ? 22.929 -7.265 3.649 1.00 85.50 173 PHE A O 1
ATOM 1444 N N . GLY A 1 174 ? 23.469 -6.742 1.538 1.00 87.00 174 GLY A N 1
ATOM 1445 C CA . GLY A 1 174 ? 24.122 -8.005 1.211 1.00 87.00 174 GLY A CA 1
ATOM 1446 C C . GLY A 1 174 ? 23.235 -9.227 1.457 1.00 87.00 174 GLY A C 1
ATOM 1447 O O . GLY A 1 174 ? 22.042 -9.240 1.158 1.00 87.00 174 GLY A O 1
ATOM 1448 N N . LYS A 1 175 ? 23.826 -10.278 2.040 1.00 89.00 175 LYS A N 1
ATOM 1449 C CA . LYS A 1 175 ? 23.191 -11.598 2.205 1.00 89.00 175 LYS A CA 1
ATOM 1450 C C . LYS A 1 175 ? 21.864 -11.584 2.974 1.00 89.00 175 LYS A C 1
ATOM 1452 O O . LYS A 1 175 ? 21.067 -12.494 2.785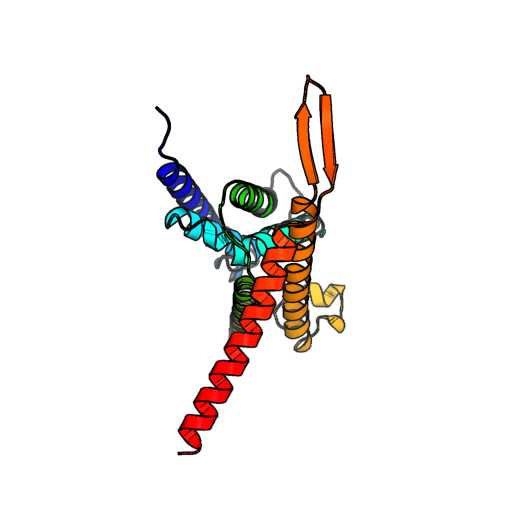 1.00 89.00 175 LYS A O 1
ATOM 1457 N N . VAL A 1 176 ? 21.606 -10.572 3.808 1.00 86.00 176 VAL A N 1
ATOM 1458 C CA . VAL A 1 176 ? 20.351 -10.460 4.577 1.00 86.00 176 VAL A CA 1
ATOM 1459 C C . VAL A 1 176 ? 19.136 -10.319 3.655 1.00 86.00 176 VAL A C 1
ATOM 1461 O O . VAL A 1 176 ? 18.070 -10.854 3.950 1.00 86.00 176 VAL A O 1
ATOM 1464 N N . VAL A 1 177 ? 19.312 -9.651 2.515 1.00 88.00 177 VAL A N 1
ATOM 1465 C CA . VAL A 1 177 ? 18.267 -9.436 1.503 1.00 88.00 177 VAL A CA 1
ATOM 1466 C C . VAL A 1 177 ? 18.537 -10.239 0.222 1.00 88.00 177 VAL A C 1
ATOM 1468 O O . VAL A 1 177 ? 18.014 -9.921 -0.843 1.00 88.00 177 VAL A O 1
ATOM 1471 N N . ALA A 1 178 ? 19.337 -11.306 0.309 1.00 89.69 178 ALA A N 1
ATOM 1472 C CA . ALA A 1 178 ? 19.574 -12.180 -0.831 1.00 89.69 178 ALA A CA 1
ATOM 1473 C C . ALA A 1 178 ? 18.320 -12.986 -1.200 1.00 89.69 178 ALA A C 1
ATOM 1475 O O . ALA A 1 178 ? 17.514 -13.380 -0.353 1.00 89.69 178 ALA A O 1
ATOM 1476 N N . TRP A 1 179 ? 18.169 -13.269 -2.487 1.00 86.12 179 TRP A N 1
ATOM 1477 C CA . TRP A 1 179 ? 17.306 -14.333 -2.984 1.00 86.12 179 TRP A CA 1
ATOM 1478 C C . TRP A 1 179 ? 17.749 -15.695 -2.406 1.00 86.12 179 TRP A C 1
ATOM 1480 O O . TRP A 1 179 ? 18.952 -15.970 -2.411 1.00 86.12 179 TRP A O 1
ATOM 1490 N N . PRO A 1 180 ? 16.832 -16.567 -1.929 1.00 90.00 180 PRO A N 1
ATOM 1491 C CA . PRO A 1 180 ? 15.370 -16.421 -1.860 1.00 90.00 180 PRO A CA 1
ATOM 1492 C C . PRO A 1 180 ? 14.829 -15.855 -0.539 1.00 90.00 180 PRO A C 1
ATOM 1494 O O . PRO A 1 180 ? 13.621 -15.669 -0.382 1.00 90.00 180 PRO A O 1
ATOM 1497 N N . THR A 1 181 ? 15.693 -15.598 0.442 1.00 89.06 181 THR A N 1
ATOM 1498 C CA . THR A 1 181 ? 15.273 -15.277 1.811 1.00 89.06 181 THR A CA 1
ATOM 1499 C C . THR A 1 181 ? 14.606 -13.912 1.934 1.00 89.06 181 THR A C 1
ATOM 1501 O O . THR A 1 181 ? 13.794 -13.717 2.840 1.00 89.06 181 THR A O 1
ATOM 1504 N N . HIS A 1 182 ? 14.873 -12.980 1.015 1.00 90.31 182 HIS A N 1
ATOM 1505 C CA . HIS A 1 182 ? 14.257 -11.657 1.061 1.00 90.31 182 HIS A CA 1
ATOM 1506 C C . HIS A 1 182 ? 12.731 -11.686 0.905 1.00 90.31 182 HIS A C 1
ATOM 1508 O O . HIS A 1 182 ? 12.075 -10.851 1.517 1.00 90.31 182 HIS A O 1
ATOM 1514 N N . ILE A 1 183 ? 12.126 -12.652 0.192 1.00 93.31 183 ILE A N 1
ATOM 1515 C CA . ILE A 1 183 ? 10.652 -12.726 0.142 1.00 93.31 183 ILE A CA 1
ATOM 1516 C C . ILE A 1 183 ? 10.097 -12.917 1.556 1.00 93.31 183 ILE A C 1
ATOM 1518 O O . ILE A 1 183 ? 9.180 -12.212 1.976 1.00 93.31 183 ILE A O 1
ATOM 1522 N N . LEU A 1 184 ? 10.675 -13.862 2.306 1.00 94.12 184 LEU A N 1
ATOM 1523 C CA . LEU A 1 184 ? 10.259 -14.147 3.677 1.00 94.12 184 LEU A CA 1
ATOM 1524 C C . LEU A 1 184 ? 10.514 -12.946 4.588 1.00 94.12 184 LEU A C 1
ATOM 1526 O O . LEU A 1 184 ? 9.667 -12.631 5.421 1.00 94.12 184 LEU A O 1
ATOM 1530 N N . LEU A 1 185 ? 11.635 -12.247 4.394 1.00 93.31 185 LEU A N 1
ATOM 1531 C CA . LEU A 1 185 ? 11.950 -11.017 5.118 1.00 93.31 185 LEU A CA 1
ATOM 1532 C C . LEU A 1 185 ? 10.904 -9.924 4.870 1.00 93.31 185 LEU A C 1
ATOM 1534 O O . LEU A 1 185 ? 10.420 -9.321 5.824 1.00 93.31 185 LEU A O 1
ATOM 1538 N N . PHE A 1 186 ? 10.526 -9.680 3.615 1.00 92.69 186 PHE A N 1
ATOM 1539 C CA . PHE A 1 186 ? 9.533 -8.663 3.268 1.00 92.69 186 PHE A CA 1
ATOM 1540 C C . PHE A 1 186 ? 8.134 -9.036 3.762 1.00 92.69 186 PHE A C 1
ATOM 1542 O O . PHE A 1 186 ? 7.439 -8.177 4.305 1.00 92.69 186 PHE A O 1
ATOM 1549 N N . ILE A 1 187 ? 7.743 -10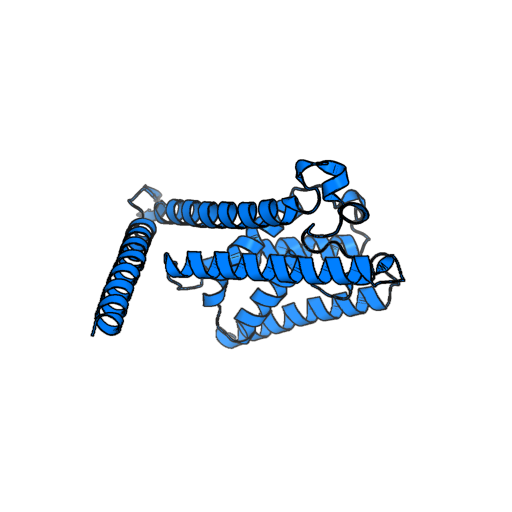.312 3.671 1.00 95.44 187 ILE A N 1
ATOM 1550 C CA . ILE A 1 187 ? 6.505 -10.824 4.283 1.00 95.44 187 ILE A CA 1
ATOM 1551 C C . ILE A 1 187 ? 6.515 -10.583 5.795 1.00 95.44 187 ILE A C 1
ATOM 1553 O O . ILE A 1 187 ? 5.552 -10.045 6.346 1.00 95.44 187 ILE A O 1
ATOM 1557 N N . PHE A 1 188 ? 7.609 -10.948 6.463 1.00 95.50 188 PHE A N 1
ATOM 1558 C CA . PHE A 1 188 ? 7.778 -10.730 7.894 1.00 95.50 188 PHE A CA 1
ATOM 1559 C C . PHE A 1 188 ? 7.689 -9.242 8.249 1.00 95.50 188 PHE A C 1
ATOM 1561 O O . PHE A 1 188 ? 6.961 -8.880 9.173 1.00 95.50 188 PHE A O 1
ATOM 1568 N N . LEU A 1 189 ? 8.340 -8.370 7.475 1.00 93.69 189 LEU A N 1
ATOM 1569 C 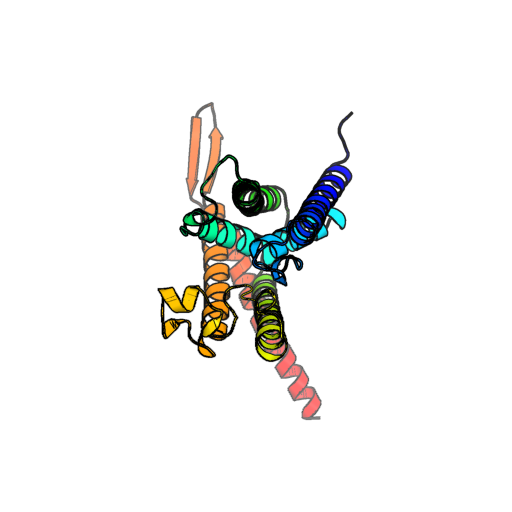CA . LEU A 1 189 ? 8.261 -6.923 7.650 1.00 93.69 189 LEU A CA 1
ATOM 1570 C C . LEU A 1 189 ? 6.816 -6.422 7.529 1.00 93.69 189 LEU A C 1
ATOM 1572 O O . LEU A 1 189 ? 6.371 -5.655 8.377 1.00 93.69 189 LEU A O 1
ATOM 1576 N N . GLY A 1 190 ? 6.046 -6.896 6.547 1.00 94.56 190 GLY A N 1
ATOM 1577 C CA . GLY A 1 190 ? 4.625 -6.555 6.423 1.00 94.56 190 GLY A CA 1
ATOM 1578 C C . GLY A 1 190 ? 3.784 -6.980 7.630 1.00 94.56 190 GLY A C 1
ATOM 1579 O O . GLY A 1 190 ? 2.920 -6.224 8.087 1.00 94.56 190 GLY A O 1
ATOM 1580 N N . ILE A 1 191 ? 4.064 -8.155 8.205 1.00 96.19 191 ILE A N 1
ATOM 1581 C CA . ILE A 1 191 ? 3.421 -8.620 9.446 1.00 96.19 191 ILE A CA 1
ATOM 1582 C C . ILE A 1 191 ? 3.785 -7.694 10.612 1.00 96.19 191 ILE A C 1
ATOM 1584 O O . ILE A 1 191 ? 2.894 -7.240 11.333 1.00 96.19 191 ILE A O 1
ATOM 1588 N N . VAL A 1 192 ? 5.070 -7.363 10.772 1.00 96.31 192 VAL A N 1
ATOM 1589 C CA . VAL A 1 192 ? 5.550 -6.440 11.812 1.00 96.31 192 VAL A CA 1
ATOM 1590 C C . VAL A 1 192 ? 4.893 -5.067 11.674 1.00 96.31 192 VAL A C 1
ATOM 1592 O O . VAL A 1 192 ? 4.383 -4.540 12.661 1.00 96.31 192 VAL A O 1
ATOM 1595 N N . LEU A 1 193 ? 4.820 -4.514 10.461 1.00 95.62 193 LEU A N 1
ATOM 1596 C CA . LEU A 1 193 ? 4.156 -3.235 10.194 1.00 95.62 193 LEU A CA 1
ATOM 1597 C C . LEU A 1 193 ? 2.654 -3.283 10.503 1.00 95.62 193 LEU A C 1
ATOM 1599 O O . LEU A 1 193 ? 2.098 -2.308 11.005 1.00 95.62 193 LEU A O 1
ATOM 1603 N N . THR A 1 194 ? 1.998 -4.420 10.264 1.00 96.06 194 THR A N 1
ATOM 1604 C CA . THR A 1 194 ? 0.584 -4.614 10.621 1.00 96.06 194 THR A CA 1
ATOM 1605 C C . THR A 1 194 ? 0.391 -4.610 12.140 1.00 96.06 194 THR A C 1
ATOM 1607 O O . THR A 1 194 ? -0.521 -3.962 12.654 1.00 96.06 194 THR A O 1
ATOM 1610 N N . ILE A 1 195 ? 1.267 -5.294 12.882 1.00 95.75 195 ILE A N 1
ATOM 1611 C CA . ILE A 1 195 ? 1.244 -5.301 14.352 1.00 95.75 195 ILE A CA 1
ATOM 1612 C C . ILE A 1 195 ? 1.523 -3.897 14.897 1.00 95.75 195 ILE A C 1
ATOM 1614 O O . ILE A 1 195 ? 0.818 -3.437 15.796 1.00 95.75 195 ILE A O 1
ATOM 1618 N N . LEU A 1 196 ? 2.507 -3.198 14.326 1.00 96.00 196 LEU A N 1
ATOM 1619 C CA . LEU A 1 196 ? 2.835 -1.825 14.693 1.00 96.00 196 LEU A CA 1
ATOM 1620 C C . LEU A 1 196 ? 1.649 -0.890 14.452 1.00 96.00 196 LEU A C 1
ATOM 1622 O O . LEU A 1 196 ? 1.323 -0.092 15.325 1.00 96.00 196 LEU A O 1
ATOM 1626 N N . PHE A 1 197 ? 0.956 -1.025 13.320 1.00 94.88 197 PHE A N 1
ATOM 1627 C CA . PHE A 1 197 ? -0.267 -0.274 13.047 1.00 94.88 197 PHE A CA 1
ATOM 1628 C C . PHE A 1 197 ? -1.334 -0.502 14.126 1.00 94.88 197 PHE A C 1
ATOM 1630 O O . PHE A 1 197 ? -1.887 0.465 14.644 1.00 94.88 197 PHE A O 1
ATOM 1637 N N . ILE A 1 198 ? -1.586 -1.755 14.521 1.00 95.31 198 ILE A N 1
ATOM 1638 C CA . ILE A 1 198 ? -2.546 -2.081 15.590 1.00 95.31 198 ILE A CA 1
ATOM 1639 C C . ILE A 1 198 ? -2.116 -1.447 16.920 1.00 95.31 198 ILE A C 1
ATOM 1641 O O . ILE A 1 198 ? -2.955 -0.898 17.635 1.00 95.31 198 ILE A O 1
ATOM 1645 N N . ALA A 1 199 ? -0.823 -1.494 17.249 1.00 94.81 199 ALA A N 1
ATOM 1646 C CA . ALA A 1 199 ? -0.284 -0.898 18.468 1.00 94.81 199 ALA A CA 1
ATOM 1647 C C . ALA A 1 199 ? -0.428 0.632 18.476 1.00 94.81 199 ALA A C 1
ATOM 1649 O O . ALA A 1 199 ? -0.873 1.200 19.472 1.00 94.81 199 ALA A O 1
ATOM 1650 N N . VAL A 1 200 ? -0.110 1.289 17.357 1.00 93.31 200 VAL A N 1
ATOM 1651 C CA . VAL A 1 200 ? -0.271 2.737 17.167 1.00 93.31 200 VAL A CA 1
ATOM 1652 C C . VAL A 1 200 ? -1.745 3.131 17.254 1.00 93.31 200 VAL A C 1
ATOM 1654 O O . VAL A 1 200 ? -2.084 4.084 17.951 1.00 93.31 200 VAL A O 1
ATOM 1657 N N . TRP A 1 201 ? -2.640 2.370 16.625 1.00 91.88 201 TRP A N 1
ATOM 1658 C CA . TRP A 1 201 ? -4.078 2.626 16.695 1.00 91.88 201 TRP A CA 1
ATOM 1659 C C . TRP A 1 201 ? -4.613 2.489 18.125 1.00 91.88 201 TRP A C 1
ATOM 1661 O O . TRP A 1 201 ? -5.329 3.360 18.612 1.00 91.88 201 TRP A O 1
ATOM 1671 N N . ALA A 1 202 ? -4.200 1.438 18.837 1.00 93.00 202 ALA A N 1
ATOM 1672 C CA . ALA A 1 202 ? -4.537 1.236 20.243 1.00 93.00 202 ALA A CA 1
ATOM 1673 C C . ALA A 1 202 ? -3.928 2.300 21.170 1.00 93.00 202 ALA A C 1
ATOM 1675 O O . ALA A 1 202 ? -4.433 2.495 22.272 1.00 93.00 202 ALA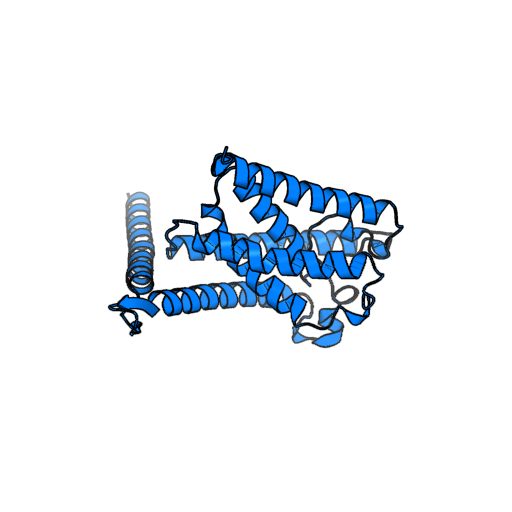 A O 1
ATOM 1676 N N . LEU A 1 203 ? -2.834 2.957 20.772 1.00 92.19 203 LEU A N 1
ATOM 1677 C CA . LEU A 1 203 ? -2.256 4.082 21.506 1.00 92.19 203 LEU A CA 1
ATOM 1678 C C . LEU A 1 203 ? -3.086 5.351 21.294 1.00 92.19 203 LEU A C 1
ATOM 1680 O O . LEU A 1 203 ? -3.449 5.995 22.275 1.00 92.19 203 LEU A O 1
ATOM 1684 N N . PHE A 1 204 ? -3.423 5.678 20.042 1.00 89.31 204 PHE A N 1
ATOM 1685 C CA . PHE A 1 204 ? -4.239 6.851 19.718 1.00 89.31 204 PHE A CA 1
ATOM 1686 C C . PHE A 1 204 ? -5.640 6.778 20.332 1.00 89.31 204 PHE A C 1
ATOM 1688 O O . PHE A 1 204 ? -6.131 7.783 20.831 1.00 89.31 204 PHE A O 1
ATOM 1695 N N . ASP A 1 205 ? -6.239 5.588 20.390 1.00 90.25 205 ASP A N 1
ATOM 1696 C CA . ASP A 1 205 ? -7.553 5.356 21.007 1.00 90.25 205 ASP A CA 1
ATOM 1697 C C . ASP A 1 205 ? -7.587 5.619 22.528 1.00 90.25 205 ASP A C 1
ATOM 1699 O O . ASP A 1 205 ? -8.659 5.774 23.106 1.00 90.25 205 ASP A O 1
ATOM 1703 N N . LYS A 1 206 ? -6.427 5.695 23.198 1.00 91.62 206 LYS A N 1
ATOM 1704 C CA . LYS A 1 206 ? -6.346 6.028 24.634 1.00 91.62 206 LYS A CA 1
ATOM 1705 C C . LYS A 1 206 ? -6.362 7.525 24.907 1.00 91.62 206 LYS A C 1
ATOM 1707 O O . LYS A 1 206 ? -6.592 7.906 26.052 1.00 91.62 206 LYS A O 1
ATOM 1712 N N . ILE A 1 207 ? -6.025 8.354 23.920 1.00 89.75 207 ILE A N 1
ATOM 1713 C CA . ILE A 1 207 ? -5.740 9.775 24.125 1.00 89.75 207 ILE A CA 1
ATOM 1714 C C . ILE A 1 207 ? -6.969 10.589 23.729 1.00 89.75 207 ILE A C 1
ATOM 1716 O O . ILE A 1 207 ? -7.325 10.665 22.556 1.00 89.75 207 ILE A O 1
ATOM 1720 N N . TYR A 1 208 ? -7.581 11.250 24.710 1.00 86.00 208 TYR A N 1
ATOM 1721 C CA . TYR A 1 208 ? -8.722 12.140 24.503 1.00 86.00 208 TYR A CA 1
ATOM 1722 C C . TYR A 1 208 ? -8.313 13.573 24.804 1.00 86.00 208 TYR A C 1
ATOM 1724 O O . TYR A 1 208 ? -7.870 13.876 25.910 1.00 86.00 208 TYR A O 1
ATOM 1732 N N . ILE A 1 209 ? -8.483 14.459 23.825 1.00 87.31 209 ILE A N 1
ATOM 1733 C CA . ILE A 1 209 ? -8.252 15.893 23.983 1.00 87.31 209 ILE A CA 1
ATOM 1734 C C . ILE A 1 209 ? -9.613 16.575 23.947 1.00 87.31 209 ILE A C 1
ATOM 1736 O O . ILE A 1 209 ? -10.290 16.559 22.920 1.00 87.31 209 ILE A O 1
ATOM 1740 N N . ILE A 1 210 ? -10.012 17.171 25.067 1.00 89.25 210 ILE A N 1
ATOM 1741 C CA . ILE A 1 210 ? -11.263 17.924 25.178 1.00 89.25 210 ILE A CA 1
ATOM 1742 C C . ILE A 1 210 ? -10.974 19.367 25.577 1.00 89.25 210 ILE A C 1
ATOM 1744 O O . ILE A 1 210 ? -10.036 19.661 26.323 1.00 89.25 210 ILE A O 1
ATOM 1748 N N . LYS A 1 211 ? -11.784 20.284 25.047 1.00 88.88 211 LYS A N 1
ATOM 1749 C CA . LYS A 1 211 ? -11.767 21.693 25.433 1.00 88.88 211 LYS A CA 1
ATOM 1750 C C . LYS A 1 211 ? -12.899 21.922 26.429 1.00 88.88 211 LYS A C 1
ATOM 1752 O O . LYS A 1 211 ? -14.059 21.965 26.034 1.00 88.88 211 LYS A O 1
ATOM 1757 N N . GLU A 1 212 ? -12.550 22.081 27.698 1.00 89.56 212 GLU A N 1
ATOM 1758 C CA . GLU A 1 212 ? -13.484 22.411 28.778 1.00 89.56 212 GLU A CA 1
ATOM 1759 C C . GLU A 1 212 ? -13.158 23.812 29.295 1.00 89.56 212 GLU A C 1
ATOM 1761 O O . GLU A 1 212 ? -12.011 24.089 29.642 1.00 89.56 212 GLU A O 1
ATOM 1766 N N . GLU A 1 213 ? -14.148 24.709 29.325 1.00 85.75 213 GLU A N 1
ATOM 1767 C CA . GLU A 1 213 ? -14.005 26.062 29.898 1.00 85.75 213 GLU A CA 1
ATOM 1768 C C . GLU A 1 213 ? -12.809 26.860 29.334 1.00 85.75 213 GLU A C 1
ATOM 1770 O O . GLU A 1 213 ? -12.096 27.568 30.041 1.00 85.75 213 GLU A O 1
ATOM 1775 N N . GLY A 1 214 ? -12.534 26.708 28.036 1.00 90.38 214 GLY A N 1
ATOM 1776 C CA . GLY A 1 214 ? -11.414 27.384 27.373 1.00 90.38 214 GLY A CA 1
ATOM 1777 C C . GLY A 1 214 ? -10.038 26.752 27.618 1.00 90.38 214 GLY A C 1
ATOM 1778 O O . GLY A 1 214 ? -9.088 27.133 26.936 1.00 90.38 214 GLY A O 1
ATOM 1779 N N . LYS A 1 215 ? -9.925 25.752 28.500 1.00 88.19 215 LYS A N 1
ATOM 1780 C CA . LYS A 1 215 ? -8.693 24.990 28.746 1.00 88.19 215 LYS A CA 1
ATOM 1781 C C . LYS A 1 215 ? -8.704 23.687 27.948 1.00 88.19 215 LYS A C 1
ATOM 1783 O O . LYS A 1 215 ? -9.717 22.996 27.865 1.00 88.19 215 LYS A O 1
ATOM 1788 N N . ILE A 1 216 ? -7.562 23.347 27.358 1.00 90.31 216 ILE A N 1
ATOM 1789 C CA . ILE A 1 216 ? -7.358 22.057 26.695 1.00 90.31 216 ILE A CA 1
ATOM 1790 C C . ILE A 1 216 ? -6.896 21.067 27.763 1.00 90.31 216 ILE A C 1
ATOM 1792 O O . ILE A 1 216 ? -5.854 21.275 28.384 1.00 90.31 216 ILE A O 1
ATOM 1796 N N . LYS A 1 217 ? -7.672 20.006 27.988 1.00 89.25 217 LYS A N 1
ATOM 1797 C CA . LYS A 1 217 ? -7.323 18.913 28.901 1.00 89.25 217 LYS A CA 1
ATOM 1798 C C . LYS A 1 217 ? -7.128 17.628 28.101 1.00 89.25 217 LYS A C 1
ATOM 1800 O O . LYS A 1 217 ? -7.909 17.330 27.196 1.00 89.25 217 LYS A O 1
ATOM 1805 N N . ALA A 1 218 ? -6.082 16.880 28.443 1.00 88.75 218 ALA A N 1
ATOM 1806 C CA . ALA A 1 218 ? -5.782 15.580 27.859 1.00 88.75 218 ALA A CA 1
ATOM 1807 C C . ALA A 1 218 ? -6.024 14.475 28.893 1.00 88.75 218 ALA A C 1
ATOM 1809 O O . ALA A 1 218 ? -5.547 14.566 30.025 1.00 88.75 218 ALA A O 1
ATOM 1810 N N . TYR A 1 219 ? -6.745 13.434 28.492 1.00 89.94 219 TYR A N 1
ATOM 1811 C CA . TYR A 1 219 ? -7.065 12.277 29.320 1.00 89.94 219 TYR A CA 1
ATOM 1812 C C . TYR A 1 219 ? -6.489 11.023 28.675 1.00 89.94 219 TYR A C 1
ATOM 1814 O O . TYR A 1 219 ? -6.524 10.869 27.453 1.00 89.94 219 TYR A O 1
ATOM 1822 N N . VAL A 1 220 ? -5.984 10.121 29.513 1.00 90.50 220 VAL A N 1
ATOM 1823 C CA . VAL A 1 220 ? -5.546 8.788 29.099 1.00 90.50 220 VAL A CA 1
ATOM 1824 C C . VAL A 1 220 ? -6.530 7.776 29.662 1.00 90.50 220 VAL A C 1
ATOM 1826 O O . VAL A 1 220 ? -6.683 7.661 30.878 1.00 90.50 220 VAL A O 1
ATOM 1829 N N . THR A 1 221 ? -7.200 7.040 28.784 1.00 91.19 221 THR A N 1
ATOM 1830 C CA . THR A 1 221 ? -8.178 6.016 29.162 1.00 91.19 221 THR A CA 1
ATOM 1831 C C . THR A 1 221 ? -7.705 4.624 28.737 1.00 91.19 221 THR A C 1
ATOM 1833 O O . THR A 1 221 ? -6.617 4.435 28.179 1.00 91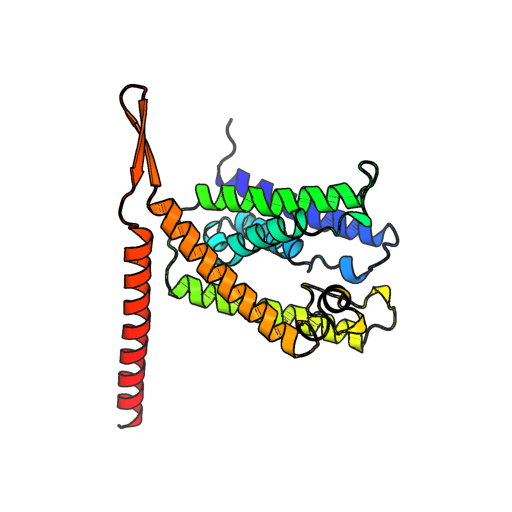.19 221 THR A O 1
ATOM 1836 N N . ARG A 1 222 ? -8.502 3.596 29.049 1.00 90.19 222 ARG A N 1
ATOM 1837 C CA . ARG A 1 222 ? -8.301 2.270 28.455 1.00 90.19 222 ARG A CA 1
ATOM 1838 C C . ARG A 1 222 ? -8.746 2.317 26.994 1.00 90.19 222 ARG A C 1
ATOM 1840 O O . ARG A 1 222 ? -9.732 2.959 26.676 1.00 90.19 222 ARG A O 1
ATOM 1847 N N . SER A 1 223 ? -8.029 1.599 26.133 1.00 92.12 223 SER A N 1
ATOM 1848 C CA . SER A 1 223 ? -8.388 1.513 24.718 1.00 92.12 223 SER A CA 1
ATOM 1849 C C . SER A 1 223 ? -9.586 0.581 24.523 1.00 92.12 223 SER A C 1
ATOM 1851 O O . SER A 1 223 ? -9.468 -0.641 24.689 1.00 92.12 223 SER A O 1
ATOM 1853 N N . ASP A 1 224 ? -10.715 1.160 24.129 1.00 91.69 224 ASP A N 1
ATOM 1854 C CA . ASP A 1 224 ? -11.914 0.438 23.708 1.00 91.69 224 ASP A CA 1
ATOM 1855 C C . ASP A 1 224 ? -11.644 -0.368 22.438 1.00 91.69 224 ASP A C 1
ATOM 1857 O O . ASP A 1 224 ? -12.105 -1.506 22.301 1.00 91.69 224 ASP A O 1
ATOM 1861 N N . PHE A 1 225 ? -10.835 0.183 21.531 1.00 93.69 225 PHE A N 1
ATOM 1862 C CA . PHE A 1 225 ? -10.337 -0.519 20.356 1.00 93.69 225 PHE A CA 1
ATOM 1863 C C . PHE A 1 225 ? -9.634 -1.823 20.736 1.00 93.69 225 PHE A C 1
ATOM 1865 O O . PHE A 1 225 ? -9.976 -2.883 20.212 1.00 93.69 225 PHE A O 1
ATOM 1872 N N . TRP A 1 226 ? -8.677 -1.773 21.666 1.00 94.88 226 TRP A N 1
ATOM 1873 C CA . TRP A 1 226 ? -7.913 -2.954 22.063 1.00 94.88 226 TRP A CA 1
ATOM 1874 C C . TRP A 1 226 ? -8.800 -4.012 22.722 1.00 94.88 226 TRP A C 1
ATOM 1876 O O . TRP A 1 226 ? -8.649 -5.206 22.447 1.00 94.88 226 TRP A O 1
ATOM 1886 N N . ALA A 1 227 ? -9.756 -3.584 23.551 1.00 94.56 227 ALA A N 1
ATOM 1887 C CA . ALA A 1 227 ? -10.733 -4.482 24.157 1.00 94.56 227 ALA A CA 1
ATOM 1888 C C . ALA A 1 227 ? -11.565 -5.211 23.086 1.00 94.56 227 ALA A C 1
ATOM 1890 O O . ALA A 1 227 ? -11.631 -6.445 23.094 1.00 94.56 227 ALA A O 1
ATOM 1891 N N . LYS A 1 228 ? -12.116 -4.467 22.117 1.00 95.19 228 LYS A N 1
ATOM 1892 C CA . LYS A 1 228 ? -12.884 -5.017 20.986 1.00 95.19 228 LYS A CA 1
ATOM 1893 C C . LYS A 1 228 ? -12.034 -5.925 20.098 1.00 95.19 228 LYS A C 1
ATOM 1895 O O . LYS A 1 228 ? -12.475 -7.011 19.724 1.00 95.19 228 LYS A O 1
ATOM 1900 N N . TYR A 1 229 ? -10.797 -5.532 19.803 1.00 96.50 229 TYR A N 1
ATOM 1901 C CA . TYR A 1 229 ? -9.875 -6.322 18.992 1.00 96.50 229 TYR A CA 1
ATOM 1902 C C . TYR A 1 229 ? -9.556 -7.665 19.659 1.00 96.50 229 TYR A C 1
ATOM 1904 O O . TYR A 1 229 ? -9.704 -8.716 19.028 1.00 96.50 229 TYR A O 1
ATOM 1912 N N . LYS A 1 230 ? -9.202 -7.655 20.952 1.00 96.25 230 LYS A N 1
ATOM 1913 C CA . LYS A 1 230 ? -8.917 -8.871 21.728 1.00 96.25 230 LYS A CA 1
ATOM 1914 C C . LYS A 1 230 ? -10.126 -9.801 21.790 1.00 96.25 230 LYS A C 1
ATOM 1916 O O . LYS A 1 230 ? -9.965 -11.015 21.673 1.00 96.25 230 LYS A O 1
ATOM 1921 N N . GLU A 1 231 ? -11.324 -9.249 21.951 1.00 96.31 231 GLU A N 1
ATOM 1922 C CA . GLU A 1 231 ? -12.556 -10.037 21.935 1.00 96.31 231 GLU A CA 1
ATOM 1923 C C . GLU A 1 231 ? -12.815 -10.652 20.551 1.00 96.31 231 GLU A C 1
ATOM 1925 O O . GLU A 1 231 ? -13.038 -11.858 20.444 1.00 96.31 231 GLU A O 1
ATOM 1930 N N . SER A 1 232 ? -12.646 -9.877 19.474 1.00 96.81 232 SER A N 1
ATOM 1931 C CA . SER A 1 232 ? -12.767 -10.386 18.099 1.00 96.81 232 SER A CA 1
ATOM 1932 C C . SER A 1 232 ? -11.774 -11.517 17.794 1.00 96.81 232 SER A C 1
ATOM 1934 O O . SER A 1 232 ? -12.111 -12.470 17.092 1.00 96.81 232 SER A O 1
ATOM 1936 N N . MET A 1 233 ? -10.569 -11.457 18.373 1.00 96.31 233 MET A N 1
ATOM 1937 C CA . MET A 1 233 ? -9.555 -12.505 18.264 1.00 96.31 233 MET A CA 1
ATOM 1938 C C . MET A 1 233 ? -9.998 -13.792 18.970 1.00 96.31 233 MET A C 1
ATOM 1940 O O . MET A 1 233 ? -9.932 -14.869 18.379 1.00 96.31 233 MET A O 1
ATOM 1944 N N . LYS A 1 234 ? -10.507 -13.703 20.207 1.00 95.81 234 LYS A N 1
ATOM 1945 C CA . LYS A 1 234 ? -11.035 -14.874 20.933 1.00 95.81 234 LYS A CA 1
ATOM 1946 C C . LYS A 1 234 ? -12.173 -15.545 20.168 1.00 95.81 234 LYS A C 1
ATOM 1948 O O . LYS A 1 234 ? -12.192 -16.770 20.039 1.00 95.81 234 LYS A O 1
ATOM 1953 N N . GLN A 1 235 ? -13.108 -14.749 19.651 1.00 94.25 235 GLN A N 1
ATOM 1954 C CA . GLN A 1 235 ? -14.253 -15.250 18.891 1.00 94.25 235 GLN A CA 1
ATOM 1955 C C . GLN A 1 235 ? -13.820 -15.947 17.599 1.00 94.25 235 GLN A C 1
ATOM 1957 O O . GLN A 1 235 ? -14.358 -17.005 17.270 1.00 94.25 235 GLN A O 1
ATOM 1962 N N . PHE A 1 236 ? -12.814 -15.406 16.907 1.00 93.00 236 PHE A N 1
ATOM 1963 C CA . PHE A 1 236 ? -12.254 -16.007 15.699 1.00 93.00 236 PHE A CA 1
ATOM 1964 C C . PHE A 1 236 ? -11.734 -17.430 15.954 1.00 93.00 236 PHE A C 1
ATOM 1966 O O . PHE A 1 236 ? -12.152 -18.369 15.277 1.00 93.00 236 PHE A O 1
ATOM 1973 N N . PHE A 1 237 ? -10.899 -17.616 16.982 1.00 91.75 237 PHE A N 1
ATOM 1974 C CA . PHE A 1 237 ? -10.352 -18.936 17.318 1.00 91.75 237 PHE A CA 1
ATOM 1975 C C . PHE A 1 237 ? -11.398 -19.898 17.903 1.00 91.75 237 PHE A C 1
ATOM 1977 O O . PHE A 1 237 ? -11.357 -21.096 17.623 1.00 91.75 237 PHE A O 1
ATOM 1984 N N . LYS A 1 238 ? -12.376 -19.396 18.673 1.00 90.94 238 LYS A N 1
ATOM 1985 C CA . LYS A 1 238 ? -13.485 -20.221 19.186 1.00 90.94 238 LYS A CA 1
ATOM 1986 C C . LYS A 1 238 ? -14.345 -20.779 18.048 1.00 90.94 238 LYS A C 1
ATOM 1988 O O . LYS A 1 238 ? -14.718 -21.949 18.082 1.00 90.94 238 LYS A O 1
ATOM 1993 N N . ARG A 1 239 ? -14.633 -19.960 17.030 1.00 80.94 239 ARG A N 1
ATOM 1994 C CA . ARG A 1 239 ? -15.404 -20.371 15.848 1.00 80.94 239 ARG A CA 1
ATOM 1995 C C . ARG A 1 239 ? -14.695 -21.461 15.042 1.00 80.94 239 ARG A C 1
ATOM 1997 O O . ARG A 1 239 ? -15.353 -22.416 14.643 1.00 80.94 239 ARG A O 1
ATOM 2004 N N . ASP A 1 240 ? -13.382 -21.349 14.837 1.00 76.50 240 ASP A N 1
ATOM 2005 C CA . ASP A 1 240 ? -12.607 -22.372 14.115 1.00 76.50 240 ASP A CA 1
ATOM 2006 C C . ASP A 1 240 ? -12.595 -23.720 14.856 1.00 76.50 240 ASP A C 1
ATOM 2008 O O . ASP A 1 240 ? -12.759 -24.774 14.242 1.00 76.50 240 ASP A O 1
ATOM 2012 N N . LYS A 1 241 ? -12.494 -23.689 16.193 1.00 78.50 241 LYS A N 1
ATOM 2013 C CA . LYS A 1 241 ? -12.552 -24.900 17.025 1.00 78.50 241 LYS A CA 1
ATOM 2014 C C . LYS A 1 241 ? -13.888 -25.635 16.894 1.00 78.50 241 LYS A C 1
ATOM 2016 O O . LYS A 1 241 ? -13.893 -26.857 16.779 1.00 78.50 241 LYS A O 1
ATOM 2021 N N . ASN A 1 242 ? -15.003 -24.904 16.912 1.00 78.00 242 ASN A N 1
ATOM 2022 C CA . ASN A 1 242 ? -16.331 -25.504 16.772 1.00 78.00 242 ASN A CA 1
ATOM 2023 C C . ASN A 1 242 ? -16.537 -26.093 15.372 1.00 78.00 242 ASN A C 1
ATOM 2025 O O . ASN A 1 242 ? -16.948 -27.241 15.273 1.00 78.00 242 ASN A O 1
ATOM 2029 N N . ARG A 1 243 ? -16.145 -25.373 14.307 1.00 75.19 243 ARG A N 1
ATOM 2030 C CA . ARG A 1 243 ? -16.262 -25.882 12.930 1.00 75.19 243 ARG A CA 1
ATOM 2031 C C . ARG A 1 243 ? -15.520 -27.207 12.740 1.00 75.19 243 ARG A C 1
ATOM 2033 O O . ARG A 1 243 ? -16.091 -28.148 12.208 1.00 75.19 243 ARG A O 1
ATOM 2040 N N . LYS A 1 244 ? -14.275 -27.299 13.220 1.00 73.69 244 LYS A N 1
ATOM 2041 C CA . LYS A 1 244 ? -13.498 -28.546 13.148 1.00 73.69 244 LYS A CA 1
ATOM 2042 C C . LYS A 1 244 ? -14.198 -29.687 13.880 1.00 73.69 244 LYS A C 1
ATOM 2044 O O . LYS A 1 244 ? -14.249 -30.794 13.365 1.00 73.69 244 LYS A O 1
ATOM 2049 N N . LYS A 1 245 ? -14.757 -29.423 15.067 1.00 71.44 245 LYS A N 1
ATOM 2050 C CA . LYS A 1 245 ? -15.501 -30.429 15.837 1.00 71.44 245 LYS A CA 1
ATOM 2051 C C . LYS A 1 245 ? -16.706 -30.967 15.055 1.00 71.44 245 LYS A C 1
ATOM 2053 O O . LYS A 1 245 ? -16.924 -32.174 15.066 1.00 71.44 245 LYS A O 1
ATOM 2058 N N . ASP A 1 246 ? -17.437 -30.090 14.373 1.00 72.75 246 ASP A N 1
ATOM 2059 C CA . ASP A 1 246 ? -18.611 -30.465 13.581 1.00 72.75 246 ASP A CA 1
ATOM 2060 C C . ASP A 1 246 ? -18.216 -31.265 12.322 1.00 72.75 246 ASP A C 1
ATOM 2062 O O . ASP A 1 246 ? -18.837 -32.287 12.039 1.00 72.75 246 ASP A O 1
ATOM 2066 N N . GLU A 1 247 ? -17.137 -30.872 11.627 1.00 73.06 247 GLU A N 1
ATOM 2067 C CA . GLU A 1 247 ? -16.566 -31.605 10.478 1.00 73.06 247 GLU A CA 1
ATOM 2068 C C . GLU A 1 247 ? -16.088 -33.017 10.876 1.00 73.06 247 GLU A C 1
ATOM 2070 O O . GLU A 1 247 ? -16.398 -33.995 10.198 1.00 73.06 247 GLU A O 1
ATOM 2075 N N . PHE A 1 248 ? -15.401 -33.164 12.016 1.00 68.50 248 PHE A N 1
ATOM 2076 C CA . PHE A 1 248 ? -15.005 -34.485 12.527 1.00 68.50 248 PHE A CA 1
ATOM 2077 C C . PHE A 1 248 ? -16.212 -35.360 12.892 1.00 68.50 248 PHE A C 1
ATOM 2079 O O . PHE A 1 248 ? -16.185 -36.564 12.650 1.00 68.50 248 PHE A O 1
ATOM 2086 N N . ALA A 1 249 ? -17.280 -34.772 13.438 1.00 67.81 249 ALA A N 1
ATOM 2087 C CA . ALA A 1 249 ? -18.509 -35.499 13.754 1.00 67.81 249 ALA A CA 1
ATOM 2088 C C . ALA A 1 249 ? -19.289 -35.938 12.500 1.00 67.81 249 ALA A C 1
ATOM 2090 O O . ALA A 1 249 ? -20.048 -36.900 12.571 1.00 67.81 249 ALA A O 1
ATOM 2091 N N . THR A 1 250 ? -19.108 -35.266 11.358 1.00 68.31 250 THR A N 1
ATOM 2092 C CA . THR A 1 250 ? -19.731 -35.666 10.083 1.00 68.31 250 THR A CA 1
ATOM 2093 C C . THR A 1 250 ? -18.939 -36.738 9.338 1.00 68.31 250 THR A C 1
ATOM 2095 O O . THR A 1 250 ? -19.539 -37.491 8.589 1.00 68.31 250 THR A O 1
ATOM 2098 N N . ILE A 1 251 ? -17.620 -36.826 9.542 1.00 71.75 251 ILE A N 1
ATOM 2099 C CA . ILE A 1 251 ? -16.759 -37.865 8.939 1.00 71.75 251 ILE A CA 1
ATOM 2100 C C . ILE A 1 251 ? -16.808 -39.182 9.739 1.00 71.75 251 ILE A C 1
ATOM 2102 O O . ILE A 1 251 ? -16.525 -40.246 9.200 1.00 71.75 251 ILE A O 1
ATOM 2106 N N . ALA A 1 252 ? -17.136 -39.116 11.033 1.00 61.16 252 ALA A N 1
ATOM 2107 C CA . ALA A 1 252 ? -17.212 -40.278 11.920 1.00 61.16 252 ALA A CA 1
ATOM 2108 C C . ALA A 1 252 ? -18.572 -41.014 11.907 1.00 61.16 252 ALA A C 1
ATOM 2110 O O . ALA A 1 252 ? -18.711 -42.003 12.626 1.00 61.16 252 ALA A O 1
ATOM 2111 N N . ASN A 1 253 ? -19.548 -40.533 11.128 1.00 54.03 253 ASN A N 1
ATOM 2112 C CA . ASN A 1 253 ? -20.853 -41.165 10.884 1.00 54.03 253 ASN A CA 1
ATOM 2113 C C . ASN A 1 253 ? -20.948 -41.621 9.427 1.00 54.03 253 ASN A C 1
ATOM 2115 O O . ASN A 1 253 ? -21.668 -42.612 9.183 1.00 54.03 253 ASN A O 1
#

Sequence (253 aa):
MFLPKVLFWRLFGILSLAGIVARCIIVILTNYQFKFEILPLHFCRLMVIFLAVAMIINRIDLIKYFGFLSVFGAISALFVPSMGEYSGADNFWFWDYLLLHIYSFVVPFLLFAISKFEYTFKTTVVTITFFVVMCLLMFGINFALDTYAKDPTWKSNYWYLGLNENNDLYQKFGKVVAWPTHILLFIFLGIVLTILFIAVWALFDKIYIIKEEGKIKAYVTRSDFWAKYKESMKQFFKRDKNRKKDEFATIAN

Radius of gyration: 21.72 Å; chains: 1; bounding box: 47×68×54 Å

pLDDT: mean 90.65, std 9.28, range [48.59, 98.38]

InterPro domains:
  IPR059250 TMEM164-like [PF14808] (5-196)